Protein AF-A0A8T3XEE6-F1 (afdb_monomer)

Nearest PDB structures (foldseek):
  2oap-assembly1_2  TM=9.099E-01  e=1.530E-13  Archaeoglobus fulgidus DSM 4304
  4ii7-assembly2_D  TM=8.755E-01  e=9.211E-13  Sulfolobus acidocaldarius DSM 639
  4ii7-assembly2_C  TM=8.768E-01  e=1.335E-12  Sulfolobus acidocaldarius DSM 639
  4ihq-assembly1_A  TM=8.833E-01  e=1.608E-12  Sulfolobus acidocaldarius DSM 639
  4ii7-assembly1_A  TM=8.842E-01  e=3.825E-12  Sulfolobus acidocaldarius DSM 639

pLDDT: mean 93.24, std 5.75, range [48.69, 98.19]

Sequence (194 aa):
EGKGEISMLDLLVNSLRMRPDRILVGEIRRKREAEVLFEAIHTGHSVYATVHANDTRETITRLTNPPIQIPITMLPAISMIIVQYRNRRTGIRKTFQISEILPNSETNVLLQLDIRSGKLNKISKSKSLLSTIELFTGFTENELNQSLQEKEAILKWLVKQNINEVDAVGRVMAEYYTQPEYLMKFVRNDKPLV

Secondary structure (DSSP, 8-state):
--TT---HHHHHHHHHTT--SEEEEEE--SHHHHHHHHHHHHTT-EEEEE---SSHHHHHHHHHSTTT---GGGGGG---EEEEEE-TTT--EEEEEEEEE-TTS-EEEEEEE-TTT--EEE----SSHHHHHHHHH---HHHHHHHHHHHHHHHHHHHHTT--SHHHHHHHHHHHHH-HHHHHHHHHHTPPP-

Foldseek 3Di:
DPP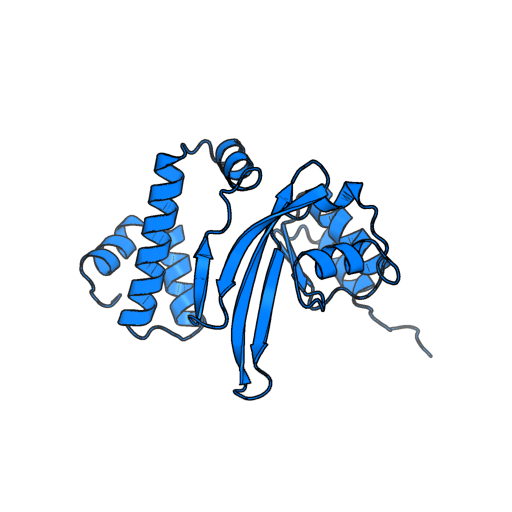DDQDPLNVLVVVVVVVDQEEEEEADAAQSNVVSQLVCLVVNHHYDYDYDDQDPVRVLVRCCDPRRNDPLQSQLSFAKDWHWDADPVVRDIDTAWIWGQDNVSDIDTQWGADPVVRDIDGDDDDDPNVVVCCVVVVDDPVVVVVVVVLVVLLVVLCVVVVPDDPVSVVVLVVCCVVPVPVSVVCSVVSHDDD

Solvent-accessible surface area (backbone atoms only — not comparable to full-atom values): 11360 Å² total; per-residue (Å²): 137,74,95,77,76,79,50,74,54,57,53,52,61,54,47,63,75,67,69,53,74,62,47,81,47,79,65,60,72,40,29,70,51,45,52,53,50,52,50,38,43,76,72,71,31,48,75,47,69,39,66,96,47,89,42,72,68,50,40,53,51,50,44,43,30,82,68,28,48,43,63,62,88,58,46,40,75,46,64,68,50,77,29,70,41,65,42,83,89,78,65,51,71,45,73,37,38,34,28,36,36,31,89,87,51,47,77,48,57,30,32,38,43,40,81,88,84,68,44,74,40,82,69,45,78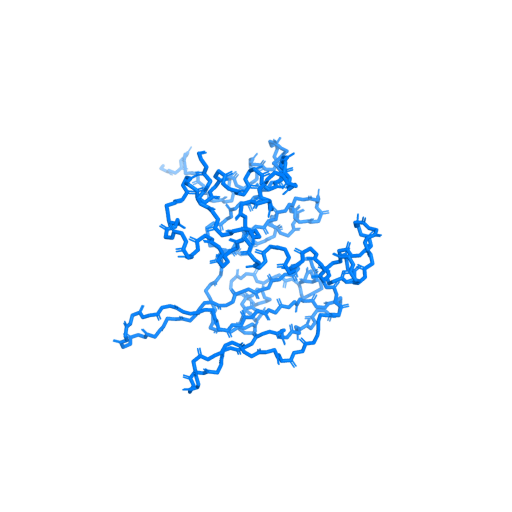,79,79,47,61,57,58,51,50,30,68,77,69,69,48,49,74,66,55,50,52,48,54,51,52,51,52,50,47,48,56,52,41,33,58,73,73,67,54,78,50,71,68,60,47,49,50,54,52,53,38,45,77,74,41,44,71,65,51,46,56,28,52,74,67,73,45,81,85,128

Mean predicted aligned error: 4.57 Å

Radius of gyration: 19.52 Å; Cα contacts (8 Å, |Δi|>4): 238; chains: 1; bounding box: 47×46×56 Å

Structure (mmCIF, N/CA/C/O backbone):
data_AF-A0A8T3XEE6-F1
#
_entry.id   AF-A0A8T3XEE6-F1
#
loop_
_atom_site.group_PDB
_atom_site.id
_atom_site.type_symbol
_atom_site.label_atom_id
_atom_site.label_alt_id
_atom_site.label_comp_id
_atom_site.label_asym_id
_atom_site.label_entity_id
_atom_site.label_seq_id
_atom_site.pdbx_PDB_ins_code
_atom_site.Cartn_x
_atom_site.Cartn_y
_atom_site.Cartn_z
_atom_site.occupancy
_atom_site.B_iso_or_equiv
_atom_site.auth_seq_id
_atom_site.auth_comp_id
_atom_site.auth_asym_id
_atom_site.auth_atom_id
_atom_site.pdbx_PDB_model_num
ATOM 1 N N . GLU A 1 1 ? -0.574 -17.882 -36.983 1.00 48.69 1 GLU A N 1
ATOM 2 C CA . GLU A 1 1 ? -0.977 -18.144 -35.585 1.00 48.69 1 GLU A CA 1
ATOM 3 C C . GLU A 1 1 ? -0.437 -17.000 -34.726 1.00 48.69 1 GLU A C 1
ATOM 5 O O . GLU A 1 1 ? 0.661 -16.552 -35.019 1.00 48.69 1 GLU A O 1
ATOM 10 N N . GLY A 1 2 ? -1.221 -16.425 -33.801 1.00 63.03 2 GLY A N 1
ATOM 11 C CA . GLY A 1 2 ? -0.796 -15.274 -32.969 1.00 63.03 2 GLY A CA 1
ATOM 12 C C . GLY A 1 2 ? -1.321 -13.878 -33.358 1.00 63.03 2 GLY A C 1
ATOM 13 O O . GLY A 1 2 ? -0.966 -12.898 -32.720 1.00 63.03 2 GLY A O 1
ATOM 14 N N . LYS A 1 3 ? -2.206 -13.739 -34.358 1.00 66.88 3 LYS A N 1
ATOM 15 C CA . LYS A 1 3 ? -2.746 -12.425 -34.796 1.00 66.88 3 LYS A CA 1
ATOM 16 C C . LYS A 1 3 ? -3.806 -11.800 -33.858 1.00 66.88 3 LYS A C 1
ATOM 18 O O . LYS A 1 3 ? -4.497 -10.875 -34.269 1.00 66.88 3 LYS A O 1
ATOM 23 N N . GLY A 1 4 ? -3.962 -12.305 -32.635 1.00 83.31 4 GLY A N 1
ATOM 24 C CA . GLY A 1 4 ? -4.989 -11.849 -31.689 1.00 83.31 4 GLY A CA 1
ATOM 25 C C . GLY A 1 4 ? -4.668 -12.135 -30.223 1.00 83.31 4 GLY A C 1
ATOM 26 O O . GLY A 1 4 ? -5.579 -12.164 -29.403 1.00 83.31 4 GLY A O 1
ATOM 27 N N . GLU A 1 5 ? -3.399 -12.397 -29.894 1.00 91.12 5 GLU A N 1
ATOM 28 C CA . GLU A 1 5 ? -2.984 -12.451 -28.492 1.00 91.12 5 GLU A CA 1
ATOM 29 C C . GLU A 1 5 ? -3.123 -11.052 -27.886 1.00 91.12 5 GLU A C 1
ATOM 31 O O . GLU A 1 5 ? -2.656 -10.074 -28.466 1.00 91.12 5 GLU A O 1
ATOM 36 N N . ILE A 1 6 ? -3.785 -10.965 -26.733 1.00 91.12 6 ILE A N 1
ATOM 37 C CA . ILE A 1 6 ? -3.876 -9.738 -25.945 1.00 91.12 6 ILE A CA 1
ATOM 38 C C . ILE A 1 6 ? -3.078 -9.983 -24.675 1.00 91.12 6 ILE A C 1
ATOM 40 O O . ILE A 1 6 ? -3.474 -10.771 -23.813 1.00 91.12 6 ILE A O 1
ATOM 44 N N . SER A 1 7 ? -1.932 -9.324 -24.574 1.00 92.00 7 SER A N 1
ATOM 45 C CA . SER A 1 7 ? -1.072 -9.401 -23.403 1.00 92.00 7 SER A CA 1
ATOM 46 C C . SER A 1 7 ? -1.537 -8.440 -22.303 1.00 92.00 7 SER A C 1
ATOM 48 O O . SER A 1 7 ? -2.299 -7.499 -22.533 1.00 92.00 7 SER A O 1
ATOM 50 N N . MET A 1 8 ? -1.026 -8.630 -21.082 1.00 91.50 8 MET A N 1
ATOM 51 C CA . MET A 1 8 ? -1.231 -7.676 -19.983 1.00 91.50 8 MET A CA 1
ATOM 52 C C . MET A 1 8 ? -0.757 -6.266 -20.361 1.00 91.50 8 MET A C 1
ATOM 54 O O . MET A 1 8 ? -1.386 -5.281 -19.982 1.00 91.50 8 MET A O 1
ATOM 58 N N . LEU A 1 9 ? 0.329 -6.175 -21.132 1.00 92.50 9 LEU A N 1
ATOM 59 C CA . LEU A 1 9 ? 0.852 -4.908 -21.618 1.00 92.50 9 LEU A CA 1
ATOM 60 C C . LEU A 1 9 ? -0.157 -4.198 -22.530 1.00 92.50 9 LEU A C 1
ATOM 62 O O . LEU A 1 9 ? -0.371 -2.999 -22.364 1.00 92.50 9 LEU A O 1
ATOM 66 N N . ASP A 1 10 ? -0.806 -4.930 -23.439 1.00 93.38 10 ASP A N 1
ATOM 67 C CA . ASP A 1 10 ? -1.812 -4.364 -24.347 1.00 93.38 10 ASP A CA 1
ATOM 68 C C . ASP A 1 10 ? -3.007 -3.806 -23.566 1.00 93.38 10 ASP A C 1
ATOM 70 O O . ASP A 1 10 ? -3.465 -2.691 -23.825 1.00 93.38 10 ASP A O 1
ATOM 74 N N . LEU A 1 11 ? -3.466 -4.544 -22.548 1.00 94.12 11 LEU A N 1
ATOM 75 C CA . LEU A 1 11 ? -4.537 -4.097 -21.653 1.00 94.12 11 LEU A CA 1
ATOM 76 C C . LEU A 1 11 ? -4.140 -2.855 -20.850 1.00 94.12 11 LEU A C 1
ATOM 78 O O . LEU A 1 11 ? -4.951 -1.940 -20.703 1.00 94.12 11 LEU A O 1
ATOM 82 N N . LEU A 1 12 ? -2.907 -2.804 -20.340 1.00 91.69 12 LEU A N 1
ATOM 83 C CA . LEU A 1 12 ? -2.414 -1.692 -19.528 1.00 91.69 12 LEU A CA 1
ATOM 84 C C . LEU A 1 12 ? -2.294 -0.408 -20.360 1.00 91.69 12 LEU A C 1
ATOM 86 O O . LEU A 1 12 ? -2.807 0.636 -19.961 1.00 91.69 12 LEU A O 1
ATOM 90 N N . VAL A 1 13 ? -1.700 -0.503 -21.554 1.00 92.25 13 VAL A N 1
ATOM 91 C CA . VAL A 1 13 ? -1.588 0.620 -22.497 1.00 92.25 13 VAL A CA 1
ATOM 92 C C . VAL A 1 13 ? -2.969 1.111 -22.931 1.00 92.25 13 VAL A C 1
ATOM 94 O O . VAL A 1 13 ? -3.206 2.319 -22.980 1.00 92.25 13 VAL A O 1
ATOM 97 N N . ASN A 1 14 ? -3.901 0.200 -23.223 1.00 93.88 14 ASN A N 1
ATOM 98 C CA . ASN A 1 14 ? -5.259 0.586 -23.594 1.00 93.88 14 ASN A CA 1
ATOM 99 C C . ASN A 1 14 ? -6.006 1.260 -22.431 1.00 93.88 14 ASN A C 1
ATOM 101 O O . ASN A 1 14 ? -6.673 2.272 -22.637 1.00 93.88 14 ASN A O 1
ATOM 105 N N . SER A 1 15 ? -5.841 0.752 -21.206 1.00 93.00 15 SER A N 1
ATOM 106 C CA . SER A 1 15 ? -6.480 1.313 -20.008 1.00 93.00 15 SER A CA 1
ATOM 107 C C . SER A 1 15 ? -6.066 2.763 -19.761 1.00 93.00 15 SER A C 1
ATOM 109 O O . SER A 1 15 ? -6.918 3.575 -19.423 1.00 93.00 15 SER A O 1
ATOM 111 N N . LEU A 1 16 ? -4.805 3.137 -20.013 1.00 90.69 16 LEU A N 1
ATOM 112 C CA . LEU A 1 16 ? -4.337 4.525 -19.853 1.00 90.69 16 LEU A CA 1
ATOM 113 C C . LEU A 1 16 ? -5.059 5.528 -20.764 1.00 90.69 16 LEU A C 1
ATOM 115 O O . LEU A 1 16 ? -5.196 6.700 -20.418 1.00 90.69 16 LEU A O 1
ATOM 119 N N . ARG A 1 17 ? -5.593 5.083 -21.907 1.00 91.94 17 ARG A N 1
ATOM 120 C CA . ARG A 1 17 ? -6.387 5.941 -22.806 1.00 91.94 17 ARG A CA 1
ATOM 121 C C . ARG A 1 17 ? -7.805 6.190 -22.299 1.00 91.94 17 ARG A C 1
ATOM 123 O O . ARG A 1 17 ? -8.468 7.105 -22.781 1.00 91.94 17 ARG A O 1
ATOM 130 N N . MET A 1 18 ? -8.262 5.402 -21.330 1.00 93.88 18 MET A N 1
ATOM 131 C CA . MET A 1 18 ? -9.599 5.505 -20.747 1.00 93.88 18 MET A CA 1
ATOM 132 C C . MET A 1 18 ? -9.669 6.506 -19.584 1.00 93.88 18 MET A C 1
ATOM 134 O O . MET A 1 18 ? -10.735 6.652 -18.998 1.00 93.88 18 MET A O 1
ATOM 138 N N . ARG A 1 19 ? -8.562 7.202 -19.266 1.00 92.56 19 ARG A N 1
ATOM 139 C CA . ARG A 1 19 ? -8.437 8.134 -18.127 1.00 92.56 19 ARG A CA 1
ATOM 140 C C . ARG A 1 19 ? -8.886 7.513 -16.790 1.00 92.56 19 ARG A C 1
ATOM 142 O O . ARG A 1 19 ? -9.796 8.041 -16.154 1.00 92.56 19 ARG A O 1
ATOM 149 N N . PRO A 1 20 ? -8.307 6.374 -16.374 1.00 95.31 20 PRO A N 1
ATOM 150 C CA . PRO A 1 20 ? -8.723 5.710 -15.150 1.00 95.31 20 PRO A CA 1
ATOM 151 C C . PRO A 1 20 ? -8.249 6.494 -13.922 1.00 95.31 20 PRO A C 1
ATOM 153 O O . PRO A 1 20 ? -7.115 6.953 -13.883 1.00 95.31 20 PRO A O 1
ATOM 156 N N . ASP A 1 21 ? -9.050 6.570 -12.862 1.00 92.50 21 ASP A N 1
ATOM 157 C CA . ASP A 1 21 ? -8.562 7.128 -11.590 1.00 92.50 21 ASP A CA 1
ATOM 158 C C . ASP A 1 21 ? -7.561 6.185 -10.902 1.00 92.50 21 ASP A C 1
ATOM 160 O O . ASP A 1 21 ? -6.633 6.610 -10.207 1.00 92.50 21 ASP A O 1
ATOM 164 N N . ARG A 1 22 ? -7.768 4.872 -11.074 1.00 95.12 22 ARG A N 1
ATOM 165 C CA . ARG A 1 22 ? -6.978 3.814 -10.437 1.00 95.12 22 ARG A CA 1
ATOM 166 C C . ARG A 1 22 ? -6.702 2.671 -11.397 1.00 95.12 22 ARG A C 1
ATOM 168 O O . ARG A 1 22 ? -7.593 2.238 -12.123 1.00 95.12 22 ARG A O 1
ATOM 175 N N . ILE A 1 23 ? -5.493 2.127 -11.329 1.00 95.56 23 ILE A N 1
ATOM 176 C CA . ILE A 1 23 ? -5.079 0.953 -12.097 1.00 95.56 23 ILE A CA 1
ATOM 177 C C . ILE A 1 23 ? -4.689 -0.152 -11.120 1.00 95.56 23 ILE A C 1
ATOM 179 O O . ILE A 1 23 ? -3.882 0.060 -10.217 1.00 95.56 23 ILE A O 1
ATOM 183 N N . LEU A 1 24 ? -5.265 -1.339 -11.299 1.00 96.19 24 LEU A N 1
ATOM 184 C CA . LEU A 1 24 ? -4.918 -2.529 -10.529 1.00 96.19 24 LEU A CA 1
ATOM 185 C C . LEU A 1 24 ? -4.303 -3.561 -11.467 1.00 96.19 24 LEU A C 1
ATOM 187 O O . LEU A 1 24 ? -4.978 -4.097 -12.343 1.00 96.19 24 LEU A O 1
ATOM 191 N N . VAL A 1 25 ? -3.021 -3.842 -11.272 1.00 95.12 25 VAL A N 1
ATOM 192 C CA . VAL A 1 25 ? -2.293 -4.869 -12.016 1.00 95.12 25 VAL A CA 1
ATOM 193 C C . VAL A 1 25 ? -2.139 -6.092 -11.127 1.00 95.12 25 VAL A C 1
ATOM 195 O O . VAL A 1 25 ? -1.734 -5.980 -9.975 1.00 95.12 25 VAL A O 1
ATOM 198 N N . GLY A 1 26 ? -2.456 -7.272 -11.661 1.00 95.25 26 GLY A N 1
ATOM 199 C CA . GLY A 1 26 ? -2.366 -8.525 -10.913 1.00 95.25 26 GLY A CA 1
ATOM 200 C C . GLY A 1 26 ? -0.966 -8.748 -10.346 1.00 95.25 26 GLY A C 1
ATOM 201 O O . GLY A 1 26 ? -0.768 -8.639 -9.142 1.00 95.25 26 GLY A O 1
ATOM 202 N N . GLU A 1 27 ? 0.012 -9.028 -11.203 1.00 95.69 27 GLU A N 1
ATOM 203 C CA . GLU A 1 27 ? 1.408 -9.227 -10.807 1.00 95.69 27 GLU A CA 1
ATOM 204 C C . GLU A 1 27 ? 2.338 -8.690 -11.895 1.00 95.69 27 GLU A C 1
ATOM 206 O O . GLU A 1 27 ? 2.182 -9.051 -13.060 1.00 95.69 27 GLU A O 1
ATOM 211 N N . ILE A 1 28 ? 3.314 -7.860 -11.521 1.00 94.44 28 ILE A N 1
ATOM 212 C CA . ILE A 1 28 ? 4.334 -7.362 -12.452 1.00 94.44 28 ILE A CA 1
ATOM 213 C C . ILE A 1 28 ? 5.467 -8.380 -12.526 1.00 94.44 28 ILE A C 1
ATOM 215 O O . ILE A 1 28 ? 6.064 -8.729 -11.503 1.00 94.44 28 ILE A O 1
ATOM 219 N N . ARG A 1 29 ? 5.803 -8.826 -13.739 1.00 92.38 29 ARG A N 1
ATOM 220 C CA . ARG A 1 29 ? 6.868 -9.822 -13.946 1.00 92.38 29 ARG A CA 1
ATOM 221 C C . ARG A 1 29 ? 7.932 -9.380 -14.931 1.00 92.38 29 ARG A C 1
ATOM 223 O O . ARG A 1 29 ? 9.046 -9.901 -14.890 1.00 92.38 29 ARG A O 1
ATOM 230 N N . ARG A 1 30 ? 7.594 -8.466 -15.840 1.00 93.50 30 ARG A N 1
ATOM 231 C CA . ARG A 1 30 ? 8.464 -8.066 -16.949 1.00 93.50 30 ARG A CA 1
ATOM 232 C C . ARG A 1 30 ? 8.719 -6.568 -16.932 1.00 93.50 30 ARG A C 1
ATOM 234 O O . ARG A 1 30 ? 7.860 -5.780 -16.547 1.00 93.50 30 ARG A O 1
ATOM 241 N N . LYS A 1 31 ? 9.883 -6.181 -17.453 1.00 95.56 31 LYS A N 1
ATOM 242 C CA . LYS A 1 31 ? 10.302 -4.785 -17.606 1.00 95.56 31 LYS A CA 1
ATOM 243 C C . LYS A 1 31 ? 9.233 -3.887 -18.213 1.00 95.56 31 LYS A C 1
ATOM 245 O O . LYS A 1 31 ? 8.904 -2.859 -17.640 1.00 95.56 31 LYS A O 1
ATOM 250 N N . ARG A 1 32 ? 8.650 -4.295 -19.342 1.00 94.12 32 ARG A N 1
ATOM 251 C CA . ARG A 1 32 ? 7.729 -3.433 -20.088 1.00 94.12 32 ARG A CA 1
ATOM 252 C C . ARG A 1 32 ? 6.421 -3.147 -19.341 1.00 94.12 32 ARG A C 1
ATOM 254 O O . ARG A 1 32 ? 5.906 -2.043 -19.436 1.00 94.12 32 ARG A O 1
ATOM 261 N N . GLU A 1 33 ? 5.916 -4.115 -18.576 1.00 93.62 33 GLU A N 1
ATOM 262 C CA . GLU A 1 33 ? 4.747 -3.932 -17.699 1.00 93.62 33 GLU A CA 1
ATOM 263 C C . GLU A 1 33 ? 5.063 -2.922 -16.590 1.00 93.62 33 GLU A C 1
ATOM 265 O O . GLU A 1 33 ? 4.268 -2.028 -16.316 1.00 93.62 33 GLU A O 1
ATOM 270 N N . ALA A 1 34 ? 6.251 -3.038 -15.987 1.00 94.75 34 ALA A N 1
ATOM 271 C CA . ALA A 1 34 ? 6.705 -2.117 -14.955 1.00 94.75 34 ALA A CA 1
ATOM 272 C C . ALA A 1 34 ? 6.923 -0.702 -15.502 1.00 94.75 34 ALA A C 1
ATOM 274 O O . ALA A 1 34 ? 6.471 0.251 -14.884 1.00 94.75 34 ALA A O 1
ATOM 275 N N . GLU A 1 35 ? 7.555 -0.549 -16.668 1.00 95.00 35 GLU A N 1
ATOM 276 C CA . GLU A 1 35 ? 7.779 0.760 -17.297 1.00 95.00 35 GLU A CA 1
ATOM 277 C C . GLU A 1 35 ? 6.464 1.517 -17.496 1.00 95.00 35 GLU A C 1
ATOM 279 O O . GLU A 1 35 ? 6.350 2.664 -17.074 1.00 95.00 35 GLU A O 1
ATOM 284 N N . VAL A 1 36 ? 5.453 0.855 -18.067 1.00 93.81 36 VAL A N 1
ATOM 285 C CA . VAL A 1 36 ? 4.132 1.465 -18.281 1.00 93.81 36 VAL A CA 1
ATOM 286 C C . VAL A 1 36 ? 3.442 1.777 -16.950 1.00 93.81 36 VAL A C 1
ATOM 288 O O . VAL A 1 36 ? 2.756 2.788 -16.829 1.00 93.81 36 VAL A O 1
ATOM 291 N N . LEU A 1 37 ? 3.640 0.950 -15.923 1.00 94.50 37 LEU A N 1
ATOM 292 C CA . LEU A 1 37 ? 3.105 1.212 -14.591 1.00 94.50 37 LEU A CA 1
ATOM 293 C C . LEU A 1 37 ? 3.744 2.446 -13.935 1.00 94.50 37 LEU A C 1
ATOM 295 O O . LEU A 1 37 ? 3.034 3.265 -13.360 1.00 94.50 37 LEU A O 1
ATOM 299 N N . PHE A 1 38 ? 5.062 2.615 -14.046 1.00 95.00 38 PHE A N 1
ATOM 300 C CA . PHE A 1 38 ? 5.742 3.819 -13.561 1.00 95.00 38 PHE A CA 1
ATOM 301 C C . PHE A 1 38 ? 5.372 5.058 -14.390 1.00 95.00 38 PHE A C 1
ATOM 303 O O . PHE A 1 38 ? 5.170 6.128 -13.821 1.00 95.00 38 PHE A O 1
ATOM 310 N N . GLU A 1 39 ? 5.197 4.923 -15.708 1.00 92.56 39 GLU A N 1
ATOM 311 C CA . GLU A 1 39 ? 4.658 5.990 -16.565 1.00 92.56 39 GLU A CA 1
ATOM 312 C C . GLU A 1 39 ? 3.251 6.415 -16.116 1.00 92.56 39 GLU A C 1
ATOM 314 O O . GLU A 1 39 ? 2.960 7.609 -16.008 1.00 92.56 39 GLU A O 1
ATOM 319 N N . ALA A 1 40 ? 2.391 5.453 -15.774 1.00 94.12 40 ALA A N 1
ATOM 320 C CA . ALA A 1 40 ? 1.062 5.721 -15.238 1.00 94.12 40 ALA A CA 1
ATOM 321 C C . ALA A 1 40 ? 1.122 6.526 -13.928 1.00 94.12 40 ALA A C 1
ATOM 323 O O . ALA A 1 40 ? 0.416 7.526 -13.789 1.00 94.12 40 ALA A O 1
ATOM 324 N N . ILE A 1 41 ? 2.009 6.145 -12.999 1.00 94.94 41 ILE A N 1
ATOM 325 C CA . ILE A 1 41 ? 2.206 6.874 -11.736 1.00 94.94 41 ILE A CA 1
ATOM 326 C C . ILE A 1 41 ? 2.668 8.312 -12.008 1.00 94.94 41 ILE A C 1
ATOM 328 O O . ILE A 1 41 ? 2.104 9.261 -1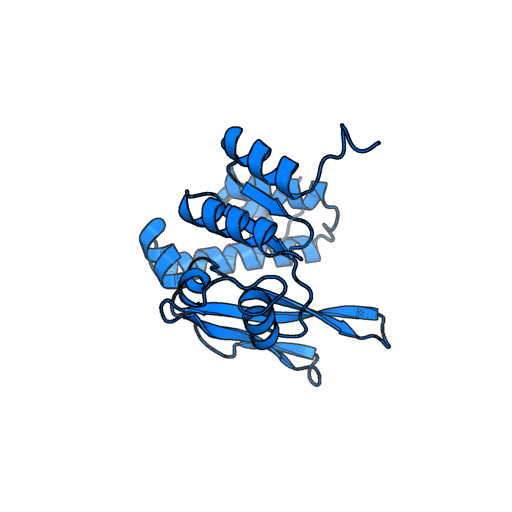1.464 1.00 94.94 41 ILE A O 1
ATOM 332 N N . HIS A 1 42 ? 3.651 8.500 -12.892 1.00 91.38 42 HIS A N 1
ATOM 333 C CA . HIS A 1 42 ? 4.174 9.828 -13.230 1.00 91.38 42 HIS A CA 1
ATOM 334 C C . HIS A 1 42 ? 3.173 10.719 -13.976 1.00 91.38 42 HIS A C 1
ATOM 336 O O . HIS A 1 42 ? 3.288 11.941 -13.923 1.00 91.38 42 HIS A O 1
ATOM 342 N N . THR A 1 43 ? 2.176 10.128 -14.633 1.00 90.00 43 THR A N 1
ATOM 343 C CA . THR A 1 43 ? 1.075 10.850 -15.291 1.00 90.00 43 THR A CA 1
ATOM 344 C C . THR A 1 43 ? -0.138 11.066 -14.379 1.00 90.00 43 THR A C 1
ATOM 346 O O . THR A 1 43 ? -1.174 11.532 -14.847 1.00 90.00 43 THR A O 1
ATOM 349 N N . GLY A 1 44 ? -0.011 10.780 -13.076 1.00 88.94 44 GLY A N 1
ATOM 350 C CA . GLY A 1 44 ? -1.013 11.106 -12.055 1.00 88.94 44 GLY A CA 1
ATOM 351 C C . GLY A 1 44 ? -2.016 9.994 -11.744 1.00 88.94 44 GLY A C 1
ATOM 352 O O . GLY A 1 44 ? -2.979 10.236 -11.019 1.00 88.94 44 GLY A O 1
ATOM 353 N N . HIS A 1 45 ? -1.807 8.778 -12.252 1.00 94.44 45 HIS A N 1
ATOM 354 C CA . HIS A 1 45 ? -2.695 7.648 -11.989 1.00 94.44 45 HIS A CA 1
ATOM 355 C C . HIS A 1 45 ? -2.304 6.950 -10.681 1.00 94.44 45 HIS A C 1
ATOM 357 O O . HIS A 1 45 ? -1.132 6.662 -10.437 1.00 94.44 45 HIS A O 1
ATOM 363 N N . SER A 1 46 ? -3.289 6.607 -9.849 1.00 94.94 46 SER A N 1
ATOM 364 C CA . SER A 1 46 ? -3.040 5.775 -8.666 1.00 94.94 46 SER A CA 1
ATOM 365 C C . SER A 1 46 ? -2.907 4.313 -9.082 1.00 94.94 46 SER A C 1
ATOM 367 O O . SER A 1 46 ? -3.861 3.733 -9.601 1.00 94.94 46 SER A O 1
ATOM 369 N N . VAL A 1 47 ? -1.751 3.692 -8.846 1.00 95.81 47 VAL A N 1
ATOM 370 C CA . VAL A 1 47 ? -1.509 2.311 -9.284 1.00 95.81 47 VAL A CA 1
ATOM 371 C C . VAL A 1 47 ? -1.241 1.365 -8.121 1.00 95.81 47 VAL A C 1
ATOM 373 O O . VAL A 1 47 ? -0.516 1.688 -7.184 1.00 95.81 47 VAL A O 1
ATOM 376 N N . TYR A 1 48 ? -1.808 0.164 -8.219 1.00 97.31 48 TYR A N 1
ATOM 377 C CA . TYR A 1 48 ? -1.607 -0.941 -7.293 1.00 97.31 48 TYR A CA 1
ATOM 378 C C . TYR A 1 48 ? -1.165 -2.168 -8.074 1.00 97.31 48 TYR A C 1
ATOM 380 O O . TYR A 1 48 ? -1.760 -2.507 -9.098 1.00 97.31 48 TYR A O 1
ATOM 388 N N . ALA A 1 49 ? -0.144 -2.858 -7.579 1.00 96.56 49 ALA A N 1
ATOM 389 C CA . ALA A 1 49 ? 0.304 -4.104 -8.170 1.00 96.56 49 ALA A CA 1
ATOM 390 C C . ALA A 1 49 ? 0.892 -5.052 -7.134 1.00 96.56 49 ALA A C 1
ATOM 392 O O . ALA A 1 49 ? 1.306 -4.625 -6.054 1.00 96.56 49 ALA A O 1
ATOM 393 N N . THR A 1 50 ? 0.964 -6.337 -7.477 1.00 97.38 50 THR A N 1
ATOM 394 C CA . THR A 1 50 ? 1.724 -7.307 -6.686 1.00 97.38 50 THR A CA 1
ATOM 395 C C . THR A 1 50 ? 3.050 -7.652 -7.356 1.00 97.38 50 THR A C 1
ATOM 397 O O . THR A 1 50 ? 3.211 -7.569 -8.575 1.00 97.38 50 THR A O 1
ATOM 400 N N . VAL A 1 51 ? 4.019 -8.039 -6.534 1.00 96.06 51 VAL A N 1
ATOM 401 C CA . VAL A 1 51 ? 5.302 -8.592 -6.960 1.00 96.06 51 VAL A CA 1
ATOM 402 C C . VAL A 1 51 ? 5.693 -9.679 -5.971 1.00 96.06 51 VAL A C 1
ATOM 404 O O . VAL A 1 51 ? 5.436 -9.574 -4.770 1.00 96.06 51 VAL A O 1
ATOM 407 N N . HIS A 1 52 ? 6.288 -10.757 -6.467 1.00 95.25 52 HIS A N 1
ATOM 408 C CA . HIS A 1 52 ? 6.723 -11.843 -5.603 1.00 95.25 52 HIS A CA 1
ATOM 409 C C . HIS A 1 52 ? 8.027 -11.475 -4.890 1.00 95.25 52 HIS A C 1
ATOM 411 O O . HIS A 1 52 ? 9.077 -11.512 -5.517 1.00 95.25 52 HIS A O 1
ATOM 417 N N . ALA A 1 53 ? 7.978 -11.159 -3.598 1.00 95.50 53 ALA A N 1
ATOM 418 C CA . ALA A 1 53 ? 9.149 -10.888 -2.764 1.00 95.50 53 ALA A CA 1
ATOM 419 C C . ALA A 1 53 ? 8.868 -11.266 -1.300 1.00 95.50 53 ALA A C 1
ATOM 421 O O . ALA A 1 53 ? 7.714 -11.263 -0.867 1.00 95.50 53 ALA A O 1
ATOM 422 N N . ASN A 1 54 ? 9.911 -11.600 -0.536 1.00 95.00 54 ASN A N 1
ATOM 423 C CA . ASN A 1 54 ? 9.776 -12.030 0.860 1.00 95.00 54 ASN A CA 1
ATOM 424 C C . ASN A 1 54 ? 9.859 -10.874 1.864 1.00 95.00 54 ASN A C 1
ATOM 426 O O . ASN A 1 54 ? 9.377 -11.005 2.989 1.00 95.00 54 ASN A O 1
ATOM 430 N N . ASP A 1 55 ? 10.464 -9.755 1.471 1.00 96.62 55 ASP A N 1
ATOM 431 C CA . ASP A 1 55 ? 10.592 -8.555 2.287 1.00 96.62 55 ASP A CA 1
ATOM 432 C C . ASP A 1 55 ? 10.712 -7.289 1.420 1.00 96.62 55 ASP A C 1
ATOM 434 O O . ASP A 1 55 ? 10.726 -7.330 0.183 1.00 96.62 55 ASP A O 1
ATOM 438 N N . THR A 1 56 ? 10.768 -6.137 2.085 1.00 97.06 56 THR A N 1
ATOM 439 C CA . THR A 1 56 ? 10.865 -4.830 1.426 1.00 97.06 56 THR A CA 1
ATOM 440 C C . THR A 1 56 ? 12.154 -4.703 0.607 1.00 97.06 56 THR A C 1
ATOM 442 O O . THR A 1 56 ? 12.123 -4.193 -0.508 1.00 97.06 56 THR A O 1
ATOM 445 N N . ARG A 1 57 ? 13.291 -5.198 1.108 1.00 96.31 57 ARG A N 1
ATOM 446 C CA . ARG A 1 57 ? 14.592 -5.082 0.430 1.00 96.31 57 ARG A CA 1
ATOM 447 C C . ARG A 1 57 ? 14.654 -5.967 -0.817 1.00 96.31 57 ARG A C 1
ATOM 449 O O . ARG A 1 57 ? 15.169 -5.534 -1.850 1.00 96.31 57 ARG A O 1
ATOM 456 N N . GLU A 1 58 ? 14.116 -7.183 -0.748 1.00 96.88 58 GLU A N 1
ATOM 457 C CA . GLU A 1 58 ? 13.972 -8.059 -1.911 1.00 96.88 58 GLU A CA 1
ATOM 458 C C . GLU A 1 58 ? 13.032 -7.430 -2.942 1.00 96.88 58 GLU A C 1
ATOM 460 O O . GLU A 1 58 ? 13.331 -7.475 -4.131 1.00 96.88 58 GLU A O 1
ATOM 465 N N . THR A 1 59 ? 11.947 -6.781 -2.503 1.00 97.06 59 THR A N 1
ATOM 466 C CA . THR A 1 59 ? 11.033 -6.056 -3.403 1.00 97.06 59 THR A CA 1
ATOM 467 C C . THR A 1 59 ? 11.791 -5.026 -4.242 1.00 97.06 59 THR A C 1
ATOM 469 O O . THR A 1 59 ? 11.701 -5.054 -5.468 1.00 97.06 59 THR A O 1
ATOM 472 N N . ILE A 1 60 ? 12.610 -4.180 -3.606 1.00 96.88 60 ILE A N 1
ATOM 473 C CA . ILE A 1 60 ? 13.459 -3.203 -4.309 1.00 96.88 60 ILE A CA 1
ATOM 474 C C . ILE A 1 60 ? 14.411 -3.9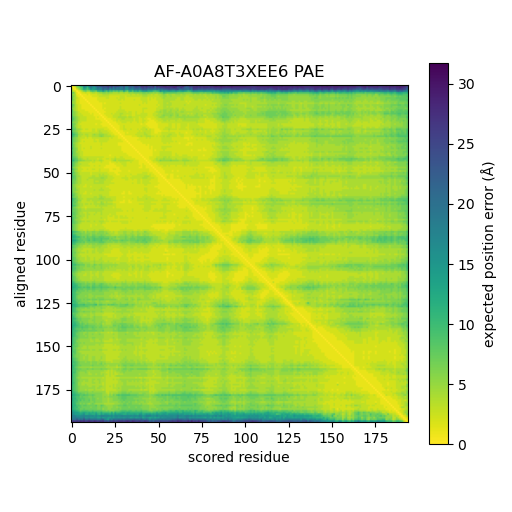00 -5.277 1.00 96.88 60 ILE A C 1
ATOM 476 O O . ILE A 1 60 ? 14.493 -3.525 -6.442 1.00 96.88 60 ILE A O 1
ATOM 480 N N . THR A 1 61 ? 15.084 -4.951 -4.809 1.00 96.38 61 THR A N 1
ATOM 481 C CA . THR A 1 61 ? 16.053 -5.714 -5.605 1.00 96.38 61 THR A CA 1
ATOM 482 C C . THR A 1 61 ? 15.411 -6.317 -6.855 1.00 96.38 61 THR A C 1
ATOM 484 O O . THR A 1 61 ? 16.023 -6.324 -7.919 1.00 96.38 61 THR A O 1
ATOM 487 N N . ARG A 1 62 ? 14.175 -6.820 -6.756 1.00 96.31 62 ARG A N 1
ATOM 488 C CA . ARG A 1 62 ? 13.445 -7.378 -7.901 1.00 96.31 62 ARG A CA 1
ATOM 489 C C . ARG A 1 62 ? 12.968 -6.322 -8.879 1.00 96.31 62 ARG A C 1
ATOM 491 O O . ARG A 1 62 ? 12.966 -6.594 -10.073 1.00 96.31 62 ARG A O 1
ATOM 498 N N . LEU A 1 63 ? 12.568 -5.150 -8.392 1.00 96.69 63 LEU A N 1
ATOM 499 C CA . LEU A 1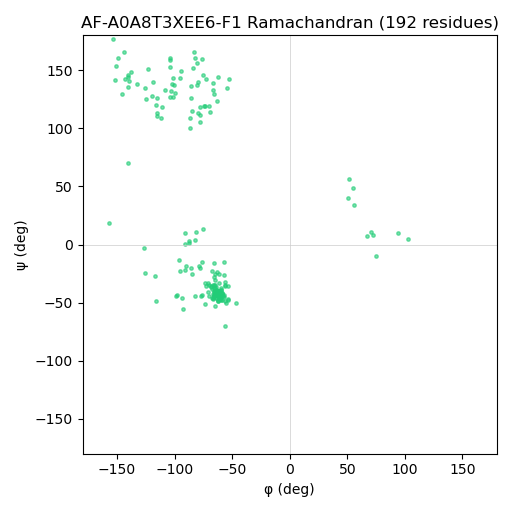 63 ? 12.173 -4.044 -9.259 1.00 96.69 63 LEU A CA 1
ATOM 500 C C . LEU A 1 63 ? 13.369 -3.496 -10.045 1.00 96.69 63 LEU A C 1
ATOM 502 O O . LEU A 1 63 ? 13.216 -3.178 -11.221 1.00 96.69 63 LEU A O 1
ATOM 506 N N . THR A 1 64 ? 14.554 -3.420 -9.433 1.00 96.69 64 THR A N 1
ATOM 507 C CA . THR A 1 64 ? 15.734 -2.788 -10.048 1.00 96.69 64 THR A CA 1
ATOM 508 C C . THR A 1 64 ? 16.614 -3.725 -10.871 1.00 96.69 64 THR A C 1
ATOM 510 O O . THR A 1 64 ? 17.367 -3.253 -11.723 1.00 96.69 64 THR A O 1
ATOM 513 N N . ASN A 1 65 ? 16.501 -5.042 -10.687 1.00 96.50 65 ASN A N 1
ATOM 514 C CA . ASN A 1 65 ? 17.257 -6.034 -11.455 1.00 96.50 65 ASN A CA 1
ATOM 515 C C . ASN A 1 65 ? 16.400 -6.733 -12.526 1.00 96.50 65 ASN A C 1
ATOM 517 O O . ASN A 1 65 ? 15.168 -6.742 -12.438 1.00 96.50 65 ASN A O 1
ATOM 521 N N . PRO A 1 66 ? 17.022 -7.351 -13.550 1.00 95.19 66 PRO A N 1
ATOM 522 C CA . PRO A 1 66 ? 16.311 -8.220 -14.482 1.00 95.19 66 PRO 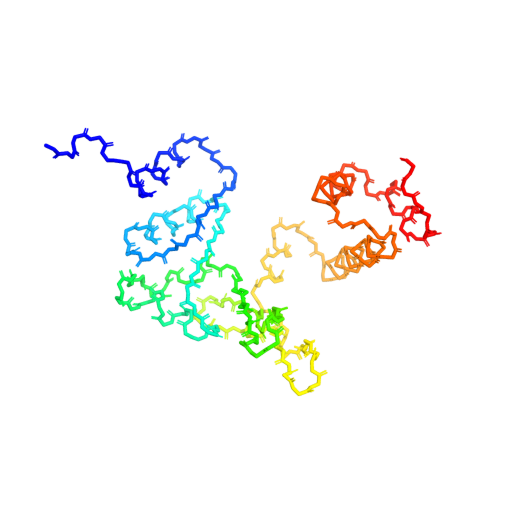A CA 1
ATOM 523 C C . PRO A 1 66 ? 15.509 -9.311 -13.746 1.00 95.19 66 PRO A C 1
ATOM 525 O O . PRO A 1 66 ? 15.991 -9.848 -12.746 1.00 95.19 66 PRO A O 1
ATOM 528 N N . PRO A 1 67 ? 14.304 -9.668 -14.226 1.00 94.81 67 PRO A N 1
ATOM 529 C CA . PRO A 1 67 ? 13.714 -9.302 -15.520 1.00 94.81 67 PRO A CA 1
ATOM 530 C C . PRO A 1 67 ? 12.926 -7.974 -15.550 1.00 94.81 67 PRO A C 1
ATOM 532 O O . PRO A 1 67 ? 12.376 -7.643 -16.601 1.00 94.81 67 PRO A O 1
ATOM 535 N N . ILE A 1 68 ? 12.843 -7.225 -14.441 1.00 96.19 68 ILE A N 1
ATOM 536 C CA . ILE A 1 68 ? 12.077 -5.967 -14.365 1.00 96.19 68 ILE A CA 1
ATOM 537 C C . ILE A 1 68 ? 12.968 -4.759 -14.689 1.00 96.19 68 ILE A C 1
ATOM 539 O O . ILE A 1 68 ? 12.683 -4.027 -15.627 1.00 96.19 68 ILE A O 1
ATOM 543 N N . GLN A 1 69 ? 14.085 -4.588 -13.984 1.00 96.19 69 GLN A N 1
ATOM 544 C CA . GLN A 1 69 ? 15.134 -3.618 -14.319 1.00 96.19 69 GLN A CA 1
ATOM 545 C C . GLN A 1 69 ? 14.661 -2.151 -14.469 1.00 96.19 69 GLN A C 1
ATOM 547 O O . GLN A 1 69 ? 14.998 -1.477 -15.448 1.00 96.19 69 GLN A O 1
ATOM 552 N N . ILE A 1 70 ? 13.893 -1.648 -13.502 1.00 96.88 70 ILE A N 1
ATOM 553 C CA . ILE A 1 70 ? 13.537 -0.226 -13.397 1.00 96.88 70 ILE A CA 1
ATOM 554 C C . ILE A 1 70 ? 14.693 0.564 -12.758 1.00 96.88 70 ILE A C 1
ATOM 556 O O . ILE A 1 70 ? 15.280 0.097 -11.777 1.00 96.88 70 ILE A O 1
ATOM 560 N N . PRO A 1 71 ? 15.038 1.762 -13.269 1.00 96.06 71 PRO A N 1
ATOM 561 C CA . PRO A 1 71 ? 16.028 2.629 -12.638 1.00 96.06 71 PRO A CA 1
ATOM 562 C C . PRO A 1 71 ? 15.692 2.920 -11.173 1.00 96.06 71 PRO A C 1
ATOM 564 O O . PRO A 1 71 ? 14.564 3.281 -10.846 1.00 96.06 71 PRO A O 1
ATOM 567 N N . ILE A 1 72 ? 16.690 2.833 -10.288 1.00 95.38 72 ILE A N 1
ATOM 568 C CA . ILE A 1 72 ? 16.497 3.073 -8.849 1.00 95.38 72 ILE A CA 1
ATOM 569 C C . ILE A 1 72 ? 15.899 4.458 -8.560 1.00 95.38 72 ILE A C 1
ATOM 571 O O . ILE A 1 72 ? 15.085 4.605 -7.658 1.00 95.38 72 ILE A O 1
ATOM 575 N N . THR A 1 73 ? 16.224 5.446 -9.395 1.00 94.69 73 THR A N 1
ATOM 576 C CA . THR A 1 73 ? 15.733 6.825 -9.308 1.00 94.69 73 THR A CA 1
ATOM 577 C C . THR A 1 73 ? 14.230 6.969 -9.546 1.00 94.69 73 THR A C 1
ATOM 579 O O . THR A 1 73 ? 13.671 8.004 -9.201 1.00 94.69 73 THR A O 1
ATOM 582 N N . MET A 1 74 ? 13.565 5.959 -10.118 1.00 95.38 74 MET A N 1
ATOM 583 C CA . MET A 1 74 ? 12.110 5.950 -10.299 1.00 95.38 74 MET A CA 1
ATOM 584 C C . MET A 1 74 ? 11.366 5.426 -9.067 1.00 95.38 74 MET A C 1
ATOM 586 O O . MET A 1 74 ? 10.185 5.719 -8.903 1.00 95.38 74 MET A O 1
ATOM 590 N N . LEU A 1 75 ? 12.032 4.685 -8.173 1.00 94.69 75 LEU A N 1
ATOM 591 C CA . LEU A 1 75 ? 11.388 4.055 -7.015 1.00 94.69 75 LEU A CA 1
ATOM 592 C C . LEU A 1 75 ? 10.629 5.012 -6.088 1.00 94.69 75 LEU A C 1
ATOM 594 O O . LEU A 1 75 ? 9.580 4.588 -5.606 1.00 94.69 75 LEU A O 1
ATOM 598 N N . PRO A 1 76 ? 11.056 6.272 -5.856 1.00 94.62 76 PRO A N 1
ATOM 599 C CA . PRO A 1 76 ? 10.289 7.215 -5.039 1.00 94.62 76 PRO A CA 1
ATOM 600 C C . PRO A 1 76 ? 8.850 7.467 -5.522 1.00 94.62 76 PRO A C 1
ATOM 602 O O . PRO A 1 76 ? 8.041 7.990 -4.763 1.00 94.62 76 PRO A O 1
ATOM 605 N N . ALA A 1 77 ? 8.506 7.088 -6.758 1.00 93.75 77 ALA A N 1
ATOM 606 C CA . ALA A 1 77 ? 7.131 7.118 -7.253 1.00 93.75 77 ALA A CA 1
ATOM 607 C C . ALA A 1 77 ? 6.198 6.138 -6.506 1.00 93.75 77 ALA A C 1
ATOM 609 O O . ALA A 1 77 ? 4.990 6.357 -6.446 1.00 93.75 77 ALA A O 1
ATOM 610 N N . ILE A 1 78 ? 6.732 5.060 -5.918 1.00 95.06 78 ILE A N 1
ATOM 611 C CA . ILE A 1 78 ? 5.957 4.103 -5.121 1.00 95.06 78 ILE A CA 1
ATOM 612 C C . ILE A 1 78 ? 5.845 4.619 -3.684 1.00 95.06 78 ILE A C 1
ATOM 614 O O . ILE A 1 78 ? 6.823 4.647 -2.940 1.00 95.06 78 ILE A O 1
ATOM 618 N N . SER A 1 79 ? 4.629 4.944 -3.249 1.00 93.50 79 SER A N 1
ATOM 619 C CA . SER A 1 79 ? 4.405 5.494 -1.905 1.00 93.50 79 SER A CA 1
ATOM 620 C C . SER A 1 79 ? 4.547 4.459 -0.781 1.00 93.50 79 SER A C 1
ATOM 622 O O . SER A 1 79 ? 4.952 4.803 0.329 1.00 93.50 79 SER A O 1
ATOM 624 N N . MET A 1 80 ? 4.182 3.195 -1.028 1.00 96.31 80 MET A N 1
ATOM 625 C CA . MET A 1 80 ? 4.132 2.164 0.012 1.00 96.31 80 MET A CA 1
ATOM 626 C C . MET A 1 80 ? 4.374 0.757 -0.541 1.00 96.31 80 MET A C 1
ATOM 628 O O . MET A 1 80 ? 3.857 0.388 -1.592 1.00 96.31 80 MET A O 1
ATOM 632 N N . ILE A 1 81 ? 5.099 -0.056 0.229 1.00 97.75 81 ILE A N 1
ATOM 633 C CA . ILE A 1 81 ? 5.274 -1.495 0.023 1.00 97.75 81 ILE A CA 1
ATOM 634 C C . ILE A 1 81 ? 4.641 -2.230 1.207 1.00 97.75 81 ILE A C 1
ATOM 636 O O . ILE A 1 81 ? 4.982 -1.974 2.363 1.00 97.75 81 ILE A O 1
ATOM 640 N N . ILE A 1 82 ? 3.742 -3.173 0.917 1.00 98.19 82 ILE A N 1
ATOM 641 C CA . ILE A 1 82 ? 3.133 -4.065 1.910 1.00 98.19 82 ILE A CA 1
ATOM 642 C C . ILE A 1 82 ? 3.552 -5.496 1.592 1.00 98.19 82 ILE A C 1
ATOM 644 O O . ILE A 1 82 ? 3.229 -6.029 0.532 1.00 98.19 82 ILE A O 1
ATOM 648 N N . VAL A 1 83 ? 4.232 -6.141 2.534 1.00 98.06 83 VAL A N 1
ATOM 649 C CA . VAL A 1 83 ? 4.705 -7.519 2.386 1.00 98.06 83 VAL A CA 1
ATOM 650 C C . VAL A 1 83 ? 3.780 -8.462 3.142 1.00 98.06 83 VAL A C 1
ATOM 652 O O . VAL A 1 83 ? 3.552 -8.295 4.341 1.00 98.06 83 VAL A O 1
ATOM 655 N N . GLN A 1 84 ? 3.279 -9.490 2.459 1.00 97.12 84 GLN A N 1
ATOM 656 C CA . GLN A 1 84 ? 2.479 -10.557 3.060 1.00 97.12 84 GLN A CA 1
ATOM 657 C C . GLN A 1 84 ? 3.336 -11.797 3.312 1.00 97.12 84 GLN A C 1
ATOM 659 O O . GLN A 1 84 ? 4.001 -12.303 2.413 1.00 97.12 84 GLN A O 1
ATOM 664 N N . TYR A 1 85 ? 3.269 -12.333 4.527 1.00 93.56 85 TYR A N 1
ATOM 665 C CA . TYR A 1 85 ? 3.915 -13.583 4.906 1.00 93.56 85 TYR A CA 1
ATOM 666 C C . TYR A 1 85 ? 2.878 -14.680 5.109 1.00 93.56 85 TYR A C 1
ATOM 668 O O . TYR A 1 85 ? 1.880 -14.504 5.811 1.00 93.56 85 TYR A O 1
ATOM 676 N N . ARG A 1 86 ? 3.137 -15.853 4.529 1.00 93.25 86 ARG A N 1
ATOM 677 C CA . ARG A 1 86 ? 2.351 -17.066 4.759 1.00 93.25 86 ARG A CA 1
ATOM 678 C C . ARG A 1 86 ? 3.193 -18.068 5.529 1.00 93.25 86 ARG A C 1
ATOM 680 O O . ARG A 1 86 ? 4.191 -18.572 5.014 1.00 93.25 86 ARG A O 1
ATOM 687 N N . ASN A 1 87 ? 2.744 -18.432 6.725 1.00 90.88 87 ASN A N 1
ATOM 688 C CA . ASN A 1 87 ? 3.329 -19.558 7.434 1.00 90.88 87 ASN A CA 1
ATOM 689 C C . ASN A 1 87 ? 2.962 -20.849 6.687 1.00 90.88 87 ASN A C 1
ATOM 691 O O . ASN A 1 87 ? 1.792 -21.222 6.620 1.00 90.88 87 ASN A O 1
ATOM 695 N N . ARG A 1 88 ? 3.953 -21.536 6.108 1.00 90.00 88 ARG A N 1
ATOM 696 C CA . ARG A 1 88 ? 3.713 -22.746 5.301 1.00 90.00 88 ARG A CA 1
ATOM 697 C C . ARG A 1 88 ? 3.171 -23.919 6.118 1.00 90.00 88 ARG A C 1
ATOM 699 O O . ARG A 1 88 ? 2.443 -24.732 5.566 1.00 90.00 88 ARG A O 1
ATOM 706 N N . ARG A 1 89 ? 3.491 -23.987 7.415 1.00 92.44 89 ARG A N 1
ATOM 707 C CA . ARG A 1 89 ? 3.035 -25.060 8.307 1.00 92.44 89 ARG A CA 1
ATOM 708 C C . ARG A 1 89 ? 1.582 -24.870 8.730 1.00 92.44 89 ARG A C 1
ATOM 710 O O . ARG A 1 89 ? 0.828 -25.830 8.737 1.00 92.44 89 ARG A O 1
ATOM 717 N N . THR A 1 90 ? 1.195 -23.650 9.104 1.00 93.00 90 THR A N 1
ATOM 718 C CA . THR A 1 90 ? -0.161 -23.374 9.620 1.00 93.00 90 THR A CA 1
ATOM 719 C C . THR A 1 90 ? -1.123 -22.849 8.557 1.00 93.00 90 THR A C 1
ATOM 721 O O . THR A 1 90 ? -2.317 -22.754 8.805 1.00 93.00 90 THR A O 1
ATOM 724 N N . GLY A 1 91 ? -0.623 -22.439 7.390 1.00 93.50 91 GLY A N 1
ATOM 725 C CA . GLY A 1 91 ? -1.412 -21.809 6.330 1.00 93.50 91 GLY A CA 1
ATOM 726 C C . GLY A 1 91 ? -1.810 -20.353 6.604 1.00 93.50 91 GLY A C 1
ATOM 727 O O . GLY A 1 91 ? -2.266 -19.679 5.679 1.00 93.50 91 GLY A O 1
ATOM 728 N N . ILE A 1 92 ? -1.595 -19.852 7.826 1.00 94.06 92 ILE A N 1
ATOM 729 C CA . ILE A 1 92 ? -1.987 -18.508 8.264 1.00 94.06 92 ILE A CA 1
ATOM 730 C C . ILE A 1 92 ? -1.184 -17.450 7.502 1.00 94.06 92 ILE A C 1
ATOM 732 O O . ILE A 1 92 ? 0.046 -17.533 7.404 1.00 94.06 92 ILE A O 1
ATOM 736 N N . ARG A 1 93 ? -1.889 -16.437 6.991 1.00 94.94 93 ARG A N 1
ATOM 737 C CA . ARG A 1 93 ? -1.306 -15.249 6.360 1.00 94.94 93 ARG A CA 1
ATOM 738 C C . ARG A 1 93 ? -1.312 -14.079 7.335 1.00 94.94 93 ARG A C 1
ATOM 740 O O . ARG A 1 93 ? -2.294 -13.875 8.043 1.00 94.94 93 ARG A O 1
ATOM 747 N N . LYS A 1 94 ? -0.213 -13.334 7.379 1.00 95.19 94 LYS A N 1
ATOM 748 C CA . LYS A 1 94 ? -0.063 -12.111 8.171 1.00 95.19 94 LYS A CA 1
ATOM 749 C C . LYS A 1 94 ? 0.722 -11.080 7.368 1.00 95.19 94 LYS A C 1
ATOM 751 O O . LYS A 1 94 ? 1.670 -11.442 6.673 1.00 95.19 94 LYS A O 1
ATOM 756 N N . THR A 1 95 ? 0.395 -9.805 7.538 1.00 97.12 95 THR A N 1
ATOM 757 C CA . THR A 1 95 ? 1.251 -8.713 7.064 1.00 97.12 95 THR A CA 1
ATOM 758 C C . THR A 1 95 ? 2.585 -8.767 7.806 1.00 97.12 95 THR A C 1
ATOM 760 O O . THR A 1 95 ? 2.602 -8.757 9.036 1.00 97.12 95 THR A O 1
ATOM 763 N N . PHE A 1 96 ? 3.688 -8.856 7.066 1.00 97.44 96 PHE A N 1
ATOM 764 C CA . PHE A 1 96 ? 5.040 -8.960 7.612 1.00 97.44 96 PHE A CA 1
ATOM 765 C C . PHE A 1 96 ? 5.722 -7.607 7.743 1.00 97.44 96 PHE A C 1
ATOM 767 O O . PHE A 1 96 ? 6.301 -7.327 8.788 1.00 97.44 96 PHE A O 1
ATOM 774 N N . GLN A 1 97 ? 5.647 -6.775 6.706 1.00 98.06 97 GLN A N 1
ATOM 775 C CA . GLN A 1 97 ? 6.237 -5.440 6.694 1.00 98.06 97 GLN A CA 1
ATOM 776 C C . GLN A 1 97 ? 5.308 -4.451 6.001 1.00 98.06 97 GLN A C 1
ATOM 778 O O . GLN A 1 97 ? 4.644 -4.799 5.022 1.00 98.06 97 GLN A O 1
ATOM 783 N N . ILE A 1 98 ? 5.292 -3.223 6.509 1.00 98.06 98 ILE A N 1
ATOM 784 C CA . ILE A 1 98 ? 4.755 -2.054 5.814 1.00 98.06 98 ILE A CA 1
ATOM 785 C C . ILE A 1 98 ? 5.866 -1.016 5.793 1.00 98.06 98 ILE A C 1
ATOM 787 O O . ILE A 1 98 ? 6.398 -0.659 6.847 1.00 98.06 98 ILE A O 1
ATOM 791 N N . SER A 1 99 ? 6.197 -0.545 4.601 1.00 98.00 99 SER A N 1
ATOM 792 C CA . SER A 1 99 ? 7.345 0.320 4.361 1.00 98.00 99 SER A CA 1
ATOM 793 C C . SER A 1 99 ? 6.976 1.434 3.395 1.00 98.00 99 SER A C 1
ATOM 795 O O . SER A 1 99 ? 6.160 1.230 2.501 1.00 98.00 99 SER A O 1
ATOM 797 N N . GLU A 1 100 ? 7.600 2.592 3.548 1.00 97.06 100 GLU A N 1
ATOM 798 C CA . GLU A 1 100 ? 7.570 3.674 2.557 1.00 97.06 100 GLU A CA 1
ATOM 799 C C . GLU A 1 100 ? 8.900 3.720 1.791 1.00 97.06 100 GLU A C 1
ATOM 801 O O . GLU A 1 100 ? 9.926 3.222 2.277 1.00 97.06 100 GLU A O 1
ATOM 806 N N . ILE A 1 101 ? 8.887 4.326 0.603 1.00 95.88 101 ILE A N 1
ATOM 807 C CA . ILE A 1 101 ? 10.101 4.636 -0.157 1.00 95.88 101 ILE A CA 1
ATOM 808 C C . ILE A 1 101 ? 10.375 6.130 -0.025 1.00 95.88 101 ILE A C 1
ATOM 810 O O . ILE A 1 101 ? 9.504 6.961 -0.259 1.00 95.88 101 ILE A O 1
ATOM 814 N N . LEU A 1 102 ? 11.592 6.465 0.382 1.00 95.38 102 LEU A N 1
ATOM 815 C CA . LEU A 1 102 ? 12.036 7.834 0.586 1.00 95.38 102 LEU A CA 1
ATOM 816 C C . LEU A 1 102 ? 12.475 8.474 -0.746 1.00 95.38 102 LEU A C 1
ATOM 818 O O . LEU A 1 102 ? 12.846 7.761 -1.681 1.00 95.38 102 LEU A O 1
ATOM 822 N N . PRO A 1 103 ? 12.537 9.817 -0.836 1.00 92.81 103 PRO A N 1
ATOM 823 C CA . PRO A 1 103 ? 12.988 10.516 -2.046 1.00 92.81 103 PRO A CA 1
ATOM 824 C C . PRO A 1 103 ? 14.400 10.138 -2.522 1.00 92.81 103 PRO A C 1
ATOM 826 O O . PRO A 1 103 ? 14.697 10.216 -3.710 1.00 92.81 103 PRO A O 1
ATOM 829 N N . ASN A 1 104 ? 15.271 9.686 -1.616 1.00 93.50 104 ASN A N 1
ATOM 830 C CA . ASN A 1 104 ? 16.610 9.180 -1.937 1.00 93.50 104 ASN A CA 1
ATOM 831 C C . ASN A 1 104 ? 16.613 7.710 -2.413 1.0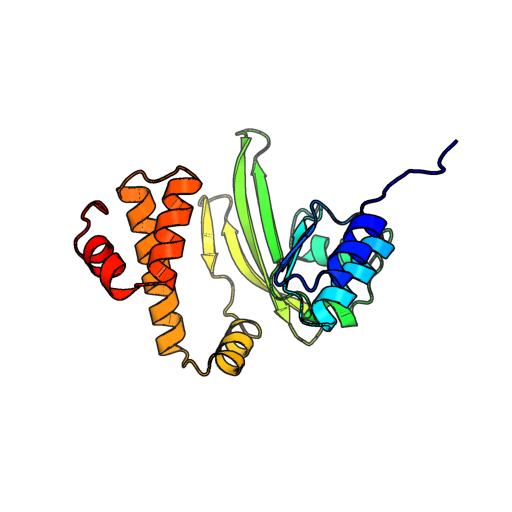0 93.50 104 ASN A C 1
ATOM 833 O O . ASN A 1 104 ? 17.679 7.116 -2.537 1.00 93.50 104 ASN A O 1
ATOM 837 N N . SER A 1 105 ? 15.440 7.127 -2.693 1.00 93.50 105 SER A N 1
ATOM 838 C CA . SER A 1 105 ? 15.233 5.727 -3.105 1.00 93.50 105 SER A CA 1
ATOM 839 C C . SER A 1 105 ? 15.554 4.674 -2.037 1.00 93.50 105 SER A C 1
ATOM 841 O O . SER A 1 105 ? 15.514 3.474 -2.316 1.00 93.50 105 SER A O 1
ATOM 843 N N . GLU A 1 106 ? 15.844 5.092 -0.804 1.00 93.88 106 GLU A N 1
ATOM 844 C CA . GLU A 1 106 ? 15.962 4.180 0.330 1.00 93.88 106 GLU A CA 1
ATOM 845 C C . GLU A 1 106 ? 14.584 3.810 0.879 1.00 93.88 106 GLU A C 1
ATOM 847 O O . GLU A 1 106 ? 13.603 4.537 0.737 1.00 93.88 106 GLU A O 1
ATOM 852 N N . THR A 1 107 ? 14.503 2.668 1.552 1.00 95.56 107 THR A N 1
ATOM 853 C CA . THR A 1 107 ? 13.257 2.192 2.158 1.00 95.56 107 THR A CA 1
ATOM 854 C C . THR A 1 107 ? 13.246 2.445 3.652 1.00 95.56 107 THR A C 1
ATOM 856 O O . THR A 1 107 ? 14.223 2.134 4.336 1.00 95.56 107 THR A O 1
ATOM 859 N N . ASN A 1 108 ? 12.112 2.894 4.178 1.00 96.88 108 ASN A N 1
ATOM 860 C CA . ASN A 1 108 ? 11.884 3.046 5.608 1.00 96.88 108 ASN A CA 1
ATOM 861 C C . ASN A 1 108 ? 10.772 2.086 6.059 1.00 96.88 108 ASN A C 1
ATOM 863 O O . ASN A 1 108 ? 9.610 2.252 5.689 1.00 96.88 108 ASN A O 1
ATOM 867 N N . VAL A 1 109 ? 11.128 1.062 6.842 1.00 97.69 109 VAL A N 1
ATOM 868 C CA . VAL A 1 109 ? 10.169 0.078 7.371 1.00 97.69 109 VAL A CA 1
ATOM 869 C C . VAL A 1 109 ? 9.430 0.691 8.557 1.00 97.69 109 VAL A C 1
ATOM 871 O O . VAL A 1 109 ? 10.021 0.890 9.613 1.00 97.69 109 VAL A O 1
ATOM 874 N N . LEU A 1 110 ? 8.135 0.956 8.393 1.00 97.31 110 LEU A N 1
ATOM 875 C CA . LEU A 1 110 ? 7.286 1.591 9.406 1.00 97.31 110 LEU A CA 1
ATOM 876 C C . LEU A 1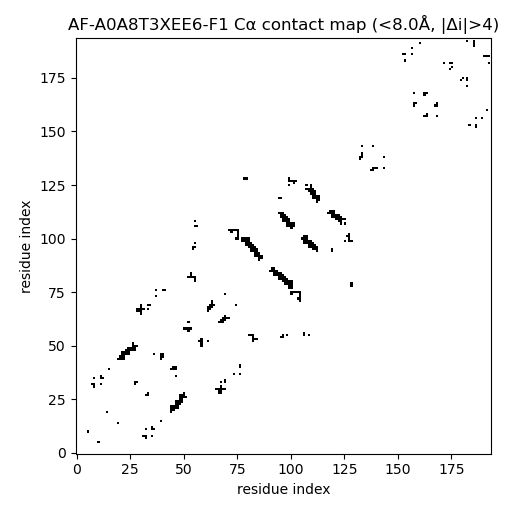 110 ? 6.786 0.575 10.433 1.00 97.31 110 LEU A C 1
ATOM 878 O O . LEU A 1 110 ? 6.791 0.827 11.639 1.00 97.31 110 LEU A O 1
ATOM 882 N N . LEU A 1 111 ? 6.347 -0.586 9.949 1.00 97.62 111 LEU A N 1
ATOM 883 C CA . LEU A 1 111 ? 5.773 -1.655 10.759 1.00 97.62 111 LEU A CA 1
ATOM 884 C C . LEU A 1 111 ? 6.405 -2.990 10.379 1.00 97.62 111 LEU A C 1
ATOM 886 O O . LEU A 1 111 ? 6.557 -3.282 9.192 1.00 97.62 111 LEU A O 1
ATOM 890 N N . GLN A 1 112 ? 6.716 -3.821 11.373 1.00 97.81 112 GLN A N 1
ATOM 891 C CA . GLN A 1 112 ? 7.239 -5.167 11.151 1.00 97.81 112 GLN A CA 1
ATOM 892 C C . GLN A 1 112 ? 6.652 -6.181 12.130 1.00 97.81 112 GLN A C 1
ATOM 894 O O . GLN A 1 112 ? 6.533 -5.928 13.329 1.00 97.81 112 GLN A O 1
ATOM 899 N N . LEU A 1 113 ? 6.269 -7.341 11.603 1.00 97.31 113 LEU A N 1
ATOM 900 C CA . LEU A 1 113 ? 5.745 -8.453 12.379 1.00 97.31 113 LEU A CA 1
ATOM 901 C C . LEU A 1 113 ? 6.887 -9.134 13.121 1.00 97.31 113 LEU A C 1
ATOM 903 O O . LEU A 1 113 ? 7.784 -9.714 12.508 1.00 97.31 113 LEU A O 1
ATOM 907 N N . ASP A 1 114 ? 6.797 -9.147 14.443 1.00 95.00 114 ASP A N 1
ATOM 908 C CA . ASP A 1 114 ? 7.569 -10.080 15.243 1.00 95.00 114 ASP A CA 1
ATOM 909 C C . ASP A 1 114 ? 6.866 -11.442 15.218 1.00 95.00 114 ASP A C 1
ATOM 911 O O . ASP A 1 114 ? 5.759 -11.620 15.727 1.00 95.00 114 ASP A O 1
ATOM 915 N N . ILE A 1 115 ? 7.519 -12.422 14.595 1.00 90.00 115 ILE A N 1
ATOM 916 C CA . ILE A 1 115 ? 6.985 -13.776 14.424 1.00 90.00 115 ILE A CA 1
ATOM 917 C C . ILE A 1 115 ? 6.828 -14.483 15.778 1.00 90.00 115 ILE A C 1
ATOM 919 O O . ILE A 1 115 ? 5.924 -15.306 15.920 1.00 90.00 115 ILE A O 1
ATOM 923 N N . ARG A 1 116 ? 7.670 -14.163 16.773 1.00 90.50 116 ARG A N 1
ATOM 924 C CA . ARG A 1 116 ? 7.634 -14.808 18.094 1.00 90.50 116 ARG A CA 1
ATOM 925 C C . ARG A 1 116 ? 6.438 -14.332 18.904 1.00 90.50 116 ARG A C 1
ATOM 927 O O . ARG A 1 116 ? 5.671 -15.156 19.389 1.00 90.50 116 ARG A O 1
ATOM 934 N N . SER A 1 117 ? 6.260 -13.016 19.026 1.00 92.56 117 SER A N 1
ATOM 935 C CA . SER A 1 117 ? 5.106 -12.445 19.736 1.00 92.56 117 SER A CA 1
ATOM 936 C C . SER A 1 117 ? 3.821 -12.456 18.904 1.00 92.56 117 SER A C 1
ATOM 938 O O . SER A 1 117 ? 2.725 -12.322 19.445 1.00 92.56 117 SER A O 1
ATOM 940 N N . GLY A 1 118 ? 3.939 -12.601 17.582 1.00 90.19 118 GLY A N 1
ATOM 941 C CA . GLY A 1 118 ? 2.828 -12.547 16.640 1.00 90.19 118 GLY A CA 1
ATOM 942 C C . GLY A 1 118 ? 2.233 -11.149 16.453 1.00 90.19 118 GLY A C 1
ATOM 943 O O . GLY A 1 118 ? 1.168 -11.064 15.832 1.00 90.19 118 GLY A O 1
ATOM 944 N N . LYS A 1 119 ? 2.890 -10.101 16.974 1.00 94.25 119 LYS A N 1
ATOM 945 C CA . LYS A 1 119 ? 2.443 -8.701 16.954 1.00 94.25 119 LYS A CA 1
ATOM 946 C C . LYS A 1 119 ? 3.159 -7.894 15.874 1.00 94.25 119 LYS A C 1
ATOM 948 O O . LYS A 1 119 ? 4.346 -8.084 15.618 1.00 94.25 119 LYS A O 1
ATOM 953 N N . LEU A 1 120 ? 2.420 -6.976 15.257 1.00 94.56 120 LEU A N 1
ATOM 954 C CA . LEU A 1 120 ? 2.956 -6.005 14.309 1.00 94.56 120 LEU A CA 1
ATOM 955 C C . LEU A 1 120 ? 3.464 -4.783 15.088 1.00 94.56 120 LEU A C 1
ATOM 957 O O . LEU A 1 120 ? 2.668 -4.035 15.653 1.00 94.56 120 LEU A O 1
ATOM 961 N N . ASN A 1 121 ? 4.782 -4.607 15.147 1.00 96.81 121 ASN A N 1
ATOM 962 C CA . ASN A 1 121 ? 5.432 -3.558 15.927 1.00 96.81 121 ASN A CA 1
ATOM 963 C C . ASN A 1 121 ? 5.734 -2.334 15.057 1.00 96.81 121 ASN A C 1
ATOM 965 O O . ASN A 1 121 ? 6.122 -2.481 13.899 1.00 96.81 121 ASN A O 1
ATOM 969 N N . LYS A 1 122 ? 5.606 -1.132 15.632 1.00 96.25 122 LYS A N 1
ATOM 970 C CA . LYS A 1 122 ? 6.088 0.122 15.028 1.00 96.25 122 LYS A CA 1
ATOM 971 C C . LYS A 1 122 ? 7.611 0.168 15.124 1.00 96.25 122 LYS A C 1
ATOM 973 O O . LYS A 1 122 ? 8.146 0.131 16.227 1.00 96.25 122 LYS A O 1
ATOM 978 N N . ILE A 1 123 ? 8.281 0.225 13.977 1.00 96.69 123 ILE A N 1
ATOM 979 C CA . ILE A 1 123 ? 9.745 0.240 13.864 1.00 96.69 123 ILE A CA 1
ATOM 980 C C . ILE A 1 123 ? 10.256 1.667 13.680 1.00 96.69 123 ILE A C 1
ATOM 982 O O . ILE A 1 123 ? 11.214 2.071 14.336 1.00 96.69 123 ILE A O 1
ATOM 986 N N . SER A 1 124 ? 9.600 2.451 12.828 1.00 95.69 124 SER A N 1
ATOM 987 C CA . SER A 1 124 ? 9.967 3.840 12.571 1.00 95.69 124 SER A CA 1
ATOM 988 C C . SER A 1 124 ? 8.732 4.714 12.344 1.00 95.69 124 SER A C 1
ATOM 990 O O . SER A 1 124 ? 7.613 4.226 12.167 1.00 95.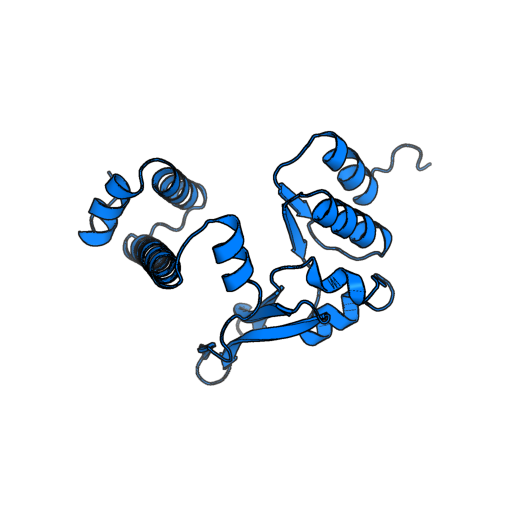69 124 SER A O 1
ATOM 992 N N . LYS A 1 125 ? 8.932 6.034 12.389 1.00 94.00 125 LYS A N 1
ATOM 993 C CA . LYS A 1 125 ? 7.924 7.013 11.970 1.00 94.00 125 LYS A CA 1
ATOM 994 C C . LYS A 1 125 ? 7.999 7.223 10.458 1.00 94.00 125 LYS A C 1
ATOM 996 O O . LYS A 1 125 ? 9.076 7.086 9.874 1.00 94.00 125 LYS A O 1
ATOM 1001 N N . SER A 1 126 ? 6.868 7.589 9.854 1.00 93.25 126 SER A N 1
ATOM 1002 C CA . SER A 1 126 ? 6.844 8.024 8.455 1.00 93.25 126 SER A CA 1
ATOM 1003 C C . SER A 1 126 ? 7.586 9.347 8.308 1.00 93.25 126 SER A C 1
ATOM 1005 O O . SER A 1 126 ? 7.485 10.220 9.169 1.00 93.25 126 SER A O 1
ATOM 1007 N N . LYS A 1 127 ? 8.357 9.457 7.230 1.00 91.19 127 LYS A N 1
ATOM 1008 C CA . LYS A 1 127 ? 9.146 10.636 6.868 1.00 91.19 127 LYS A CA 1
ATOM 1009 C C . LYS A 1 127 ? 8.697 11.257 5.551 1.00 91.19 127 LYS A C 1
ATOM 1011 O O . LYS A 1 127 ? 8.934 12.436 5.339 1.00 91.19 127 LYS A O 1
ATOM 1016 N N . SER A 1 128 ? 8.122 10.460 4.651 1.00 90.38 128 SER A N 1
ATOM 1017 C CA . SER A 1 128 ? 7.773 10.903 3.295 1.00 90.38 128 SER A CA 1
ATOM 1018 C C . SER A 1 128 ? 6.272 10.875 3.052 1.00 90.38 128 SER A C 1
ATOM 1020 O O . SER A 1 128 ? 5.696 11.865 2.605 1.00 90.38 128 SER A O 1
ATOM 1022 N N . LEU A 1 129 ? 5.621 9.762 3.391 1.00 90.88 129 LEU A N 1
ATOM 1023 C CA . LEU A 1 129 ? 4.217 9.542 3.085 1.00 90.88 129 LEU A CA 1
ATOM 1024 C C . LEU A 1 129 ? 3.315 10.495 3.870 1.00 90.88 129 LEU A C 1
ATOM 1026 O O . LEU A 1 129 ? 2.445 11.123 3.275 1.00 90.88 129 LEU A O 1
ATOM 1030 N N . LEU A 1 130 ? 3.548 10.653 5.177 1.00 90.44 130 LEU A N 1
ATOM 1031 C CA . LEU A 1 130 ? 2.746 11.563 5.996 1.00 90.44 130 LEU A CA 1
ATOM 1032 C C . LEU A 1 130 ? 2.882 13.012 5.518 1.00 90.44 130 LEU A C 1
ATOM 1034 O O . LEU A 1 130 ? 1.871 13.649 5.250 1.00 90.44 130 LEU A O 1
ATOM 1038 N N . SER A 1 131 ? 4.110 13.481 5.290 1.00 90.25 131 SER A N 1
ATOM 1039 C CA . SER A 1 131 ? 4.373 14.833 4.778 1.00 90.25 131 SER A CA 1
ATOM 1040 C C . SER A 1 131 ? 3.766 15.074 3.395 1.00 90.25 131 SER A C 1
ATOM 1042 O O . SER A 1 131 ? 3.314 16.174 3.094 1.00 90.25 131 SER A O 1
ATOM 1044 N N . THR A 1 132 ? 3.708 14.041 2.552 1.00 91.56 132 THR A N 1
ATOM 1045 C CA . THR A 1 132 ? 3.028 14.117 1.252 1.00 91.56 132 THR A CA 1
ATOM 1046 C C . THR A 1 132 ? 1.521 14.300 1.438 1.00 91.56 132 THR A C 1
ATOM 1048 O O . THR A 1 132 ? 0.913 15.137 0.776 1.00 91.56 132 THR A O 1
ATOM 1051 N N . ILE A 1 133 ? 0.909 13.557 2.363 1.00 92.75 133 ILE A N 1
ATOM 1052 C CA . ILE A 1 133 ? -0.518 13.702 2.670 1.00 92.75 133 ILE A CA 1
ATOM 1053 C C . ILE A 1 133 ? -0.799 15.093 3.249 1.00 92.75 133 ILE A C 1
ATOM 1055 O O . ILE A 1 133 ? -1.735 15.740 2.789 1.00 92.75 133 ILE A O 1
ATOM 1059 N N . GLU A 1 134 ? 0.009 15.573 4.197 1.00 92.81 134 GLU A N 1
ATOM 1060 C CA . GLU A 1 134 ? -0.098 16.929 4.763 1.00 92.81 134 GLU A CA 1
ATOM 1061 C C . GLU A 1 134 ? -0.076 17.989 3.657 1.00 92.81 134 GLU A C 1
ATOM 1063 O O . GLU A 1 134 ? -0.963 18.838 3.596 1.00 92.81 134 GLU A O 1
ATOM 1068 N N . LEU A 1 135 ? 0.871 17.885 2.719 1.00 92.50 135 LEU A N 1
ATOM 1069 C CA . LEU A 1 135 ? 1.006 18.822 1.606 1.00 92.50 135 LEU A CA 1
ATOM 1070 C C . LEU A 1 135 ? -0.232 18.856 0.696 1.00 92.50 135 LEU A C 1
ATOM 1072 O O . LEU A 1 135 ? -0.685 19.936 0.325 1.00 92.50 135 LEU A O 1
ATOM 1076 N N . PHE A 1 136 ? -0.768 17.694 0.313 1.00 91.88 136 PHE A N 1
ATOM 1077 C CA . PHE A 1 136 ? -1.873 17.620 -0.654 1.00 91.88 136 PHE A CA 1
ATOM 1078 C C . PHE A 1 136 ? -3.261 17.798 -0.034 1.00 91.88 136 PHE A C 1
ATOM 1080 O O . PHE A 1 136 ? -4.189 18.203 -0.731 1.00 91.88 136 PHE A O 1
ATOM 1087 N N . THR A 1 137 ? -3.424 17.485 1.251 1.00 92.88 137 THR A N 1
ATOM 1088 C CA . THR A 1 137 ? -4.706 17.641 1.960 1.00 92.88 137 THR A CA 1
ATOM 1089 C C . THR A 1 137 ? -4.808 18.963 2.712 1.00 92.88 137 THR A C 1
ATOM 1091 O O . THR A 1 137 ? -5.916 19.408 2.998 1.00 92.88 137 THR A O 1
ATOM 1094 N N . GLY A 1 138 ? -3.673 19.586 3.044 1.00 93.75 138 GLY A N 1
ATOM 1095 C CA . GLY A 1 138 ? -3.608 20.737 3.942 1.00 93.75 138 GLY A CA 1
ATOM 1096 C C . GLY A 1 138 ? -3.854 20.385 5.412 1.00 93.75 138 GLY A C 1
ATOM 1097 O O . GLY A 1 138 ? -4.001 21.293 6.226 1.00 93.75 138 GLY A O 1
ATOM 1098 N N . PHE A 1 139 ? -3.927 19.096 5.761 1.00 93.00 139 PHE A N 1
ATOM 1099 C CA . PHE A 1 139 ? -4.182 18.665 7.133 1.00 93.00 139 PHE A CA 1
ATOM 1100 C C . PHE A 1 139 ? -2.949 18.832 8.014 1.00 93.00 139 PHE A C 1
ATOM 1102 O O . PHE A 1 139 ? -1.816 18.598 7.597 1.00 93.00 139 PHE A O 1
ATOM 1109 N N . THR A 1 140 ? -3.197 19.166 9.274 1.00 93.38 140 THR A N 1
ATOM 1110 C CA . THR A 1 140 ? -2.197 19.110 10.338 1.00 93.38 140 THR A CA 1
ATOM 1111 C C . THR A 1 140 ? -1.945 17.668 10.789 1.00 93.38 140 THR A C 1
ATOM 1113 O O . THR A 1 140 ? -2.800 16.789 10.649 1.00 93.38 140 THR A O 1
ATOM 1116 N N . GLU A 1 141 ? -0.797 17.423 11.429 1.00 89.06 141 GLU A N 1
ATOM 1117 C CA . GLU A 1 141 ? -0.477 16.117 12.026 1.00 89.06 141 GLU A CA 1
ATOM 1118 C C . GLU A 1 141 ? -1.581 15.647 12.998 1.00 89.06 141 GLU A C 1
ATOM 1120 O O . GLU A 1 141 ? -1.921 14.463 13.055 1.00 89.06 141 GLU A O 1
ATOM 1125 N N . ASN A 1 142 ? -2.196 16.577 13.737 1.00 93.00 142 ASN A N 1
ATOM 1126 C CA . ASN A 1 142 ? -3.290 16.277 14.661 1.00 93.00 142 ASN A CA 1
ATOM 1127 C C . ASN A 1 142 ? -4.556 15.810 13.933 1.00 93.00 142 ASN A C 1
ATOM 1129 O O . ASN A 1 142 ? -5.140 14.801 14.325 1.00 93.00 142 ASN A O 1
ATOM 1133 N N . GLU A 1 143 ? -4.958 16.498 12.863 1.00 93.94 143 GLU A N 1
ATOM 1134 C CA . GLU A 1 143 ? -6.121 16.115 12.051 1.00 93.94 143 GLU A CA 1
ATOM 1135 C C . GLU A 1 143 ? -5.896 14.774 11.347 1.00 93.94 143 GLU A C 1
ATOM 1137 O O . GLU A 1 143 ? -6.803 13.941 11.280 1.00 93.94 143 GLU A O 1
ATOM 1142 N N . LEU A 1 144 ? -4.671 14.504 10.888 1.00 92.12 144 LEU A N 1
ATOM 1143 C CA . LEU A 1 144 ? -4.314 13.208 10.311 1.00 92.12 144 LEU A CA 1
ATOM 1144 C C . LEU A 1 144 ? -4.387 12.087 11.339 1.00 92.12 144 LEU A C 1
ATOM 1146 O O . LEU A 1 144 ? -4.970 11.036 11.065 1.00 92.12 144 LEU A O 1
ATOM 1150 N N . ASN A 1 145 ? -3.844 12.314 12.533 1.00 91.69 145 ASN A N 1
ATOM 1151 C CA . ASN A 1 145 ? -3.937 11.356 13.627 1.00 91.69 145 ASN A CA 1
ATOM 1152 C C . ASN A 1 145 ? -5.392 11.112 14.039 1.00 91.69 145 ASN A C 1
ATOM 1154 O O . ASN A 1 145 ? -5.771 9.959 14.250 1.00 91.69 145 ASN A O 1
ATOM 1158 N N . GLN A 1 146 ? -6.222 12.155 14.093 1.00 93.75 146 GLN A N 1
ATOM 1159 C CA . GLN A 1 146 ? -7.651 12.015 14.355 1.00 93.75 146 GLN A CA 1
ATOM 1160 C C . GLN A 1 146 ? -8.335 11.188 13.259 1.00 93.75 146 GLN A C 1
ATOM 1162 O O . GLN A 1 146 ? -9.021 10.215 13.566 1.00 93.75 146 GLN A O 1
ATOM 1167 N N . SER A 1 147 ? -8.089 11.498 11.983 1.00 93.19 147 SER A N 1
ATOM 1168 C CA . SER A 1 147 ? -8.652 10.740 10.858 1.00 93.19 147 SER A CA 1
ATOM 1169 C C . SER A 1 147 ? -8.233 9.265 10.888 1.00 93.19 147 SER A C 1
ATOM 1171 O O . SER A 1 147 ? -9.041 8.378 10.607 1.00 93.19 147 SER A O 1
ATOM 1173 N N . LEU A 1 148 ? -6.981 8.970 11.256 1.00 93.06 148 LEU A N 1
ATOM 1174 C CA . LEU A 1 148 ? -6.499 7.597 11.428 1.00 93.06 148 LEU A CA 1
ATOM 1175 C C . LEU A 1 148 ? -7.204 6.880 12.584 1.00 93.06 148 LEU A C 1
ATOM 1177 O O . LEU A 1 148 ? -7.605 5.730 12.418 1.00 93.06 148 LEU A O 1
ATOM 1181 N N . GLN A 1 149 ? -7.390 7.548 13.725 1.00 94.69 149 GLN A N 1
ATOM 1182 C CA . GLN A 1 149 ? -8.106 6.986 14.875 1.00 94.69 149 GLN A CA 1
ATOM 1183 C C . GLN A 1 149 ? -9.577 6.703 14.554 1.00 94.69 149 GLN A C 1
ATOM 1185 O O . GLN A 1 149 ? -10.099 5.658 14.940 1.00 94.69 149 GLN A O 1
ATOM 1190 N N . GLU A 1 150 ? -10.240 7.593 13.816 1.00 94.19 150 GLU A N 1
ATOM 1191 C CA . GLU A 1 150 ? -11.617 7.390 13.359 1.00 94.19 150 GLU A CA 1
ATOM 1192 C C . GLU A 1 150 ? -11.726 6.167 12.443 1.00 94.19 150 GLU A C 1
ATOM 1194 O O . GLU A 1 150 ? -12.554 5.284 12.679 1.00 94.19 150 GLU A O 1
ATOM 1199 N N . LYS A 1 151 ? -10.837 6.052 11.448 1.00 95.44 151 LYS A N 1
ATOM 1200 C CA . LYS A 1 151 ? -10.778 4.888 10.549 1.00 95.44 151 LYS A CA 1
ATOM 1201 C C . LYS A 1 151 ? -10.473 3.594 11.305 1.00 95.44 151 LYS A C 1
ATOM 1203 O O . LYS A 1 151 ? -11.083 2.562 11.031 1.00 95.44 151 LYS A O 1
ATOM 1208 N N . GLU A 1 152 ? -9.571 3.635 12.284 1.00 95.69 152 GLU A N 1
ATOM 1209 C CA . GLU A 1 152 ? -9.281 2.491 13.153 1.00 95.69 152 GLU A CA 1
ATOM 1210 C C . GLU A 1 152 ? -10.518 2.070 13.963 1.00 95.69 152 GLU A C 1
ATOM 1212 O O . GLU A 1 152 ? -10.808 0.876 14.071 1.00 95.69 152 GLU A O 1
ATOM 1217 N N . ALA A 1 153 ? -11.272 3.032 14.503 1.00 95.56 153 ALA A N 1
ATOM 1218 C CA . ALA A 1 153 ? -12.501 2.765 15.243 1.00 95.56 153 ALA A CA 1
ATOM 1219 C C . ALA A 1 153 ? -13.568 2.104 14.358 1.00 95.56 153 ALA A C 1
ATOM 1221 O O . ALA A 1 153 ? -14.173 1.121 14.785 1.00 95.56 153 ALA A O 1
ATOM 1222 N N . ILE A 1 154 ? -13.744 2.573 13.117 1.00 95.75 154 ILE A N 1
ATOM 1223 C CA . ILE A 1 154 ? -14.665 1.969 12.140 1.00 95.75 154 ILE A CA 1
ATOM 1224 C C . ILE A 1 154 ? -14.283 0.511 11.864 1.00 95.75 154 ILE A C 1
ATOM 1226 O O . ILE A 1 154 ? -15.138 -0.371 11.930 1.00 95.75 154 ILE A O 1
ATOM 1230 N N . LEU A 1 155 ? -13.000 0.225 11.611 1.00 95.44 155 LEU A N 1
ATOM 1231 C CA . LEU A 1 155 ? -12.533 -1.142 11.350 1.00 95.44 155 LEU A CA 1
ATOM 1232 C C . LEU A 1 155 ? -12.737 -2.069 12.556 1.00 95.44 155 LEU A C 1
ATOM 1234 O O . LEU A 1 155 ? -13.153 -3.215 12.392 1.00 95.44 155 LEU A O 1
ATOM 1238 N N . LYS A 1 156 ? -12.487 -1.585 13.779 1.00 95.31 156 LYS A N 1
ATOM 1239 C CA . LYS A 1 156 ? -12.759 -2.353 15.006 1.00 95.31 156 LYS A CA 1
ATOM 1240 C C . LYS A 1 156 ? -14.251 -2.605 15.204 1.00 95.31 156 LYS A C 1
ATOM 1242 O O . LYS A 1 156 ? -14.631 -3.702 15.608 1.00 95.31 156 LYS A O 1
ATOM 1247 N N . TRP A 1 157 ? -15.082 -1.608 14.915 1.00 96.00 157 TRP A N 1
ATOM 1248 C CA . TRP A 1 157 ? -16.533 -1.722 14.995 1.00 96.00 157 TRP A CA 1
ATOM 1249 C C . TRP A 1 157 ? -17.071 -2.741 13.981 1.00 96.00 157 TRP A C 1
ATOM 1251 O O . TRP A 1 157 ? -17.840 -3.611 14.378 1.00 96.00 157 TRP A O 1
ATOM 1261 N N . LEU A 1 158 ? -16.582 -2.748 12.733 1.00 95.44 158 LEU A N 1
ATOM 1262 C CA . LEU A 1 158 ? -16.928 -3.773 11.733 1.00 95.44 158 LEU A CA 1
ATOM 1263 C C . LEU A 1 158 ? -16.671 -5.193 12.256 1.00 95.44 158 LEU A C 1
ATOM 1265 O O . LEU A 1 158 ? -17.544 -6.055 12.173 1.00 95.44 158 LEU A O 1
ATOM 1269 N N . VAL A 1 159 ? -15.495 -5.422 12.853 1.00 94.88 159 VAL A N 1
ATOM 1270 C CA . VAL A 1 159 ? -15.140 -6.720 13.448 1.00 94.88 159 VAL A CA 1
ATOM 1271 C C . VAL A 1 159 ? -16.077 -7.072 14.605 1.00 94.88 159 VAL A C 1
ATOM 1273 O O . VAL A 1 159 ? -16.529 -8.211 14.697 1.00 94.88 159 VAL A O 1
ATOM 1276 N N . LYS A 1 160 ? -16.400 -6.109 15.475 1.00 94.50 160 LYS A N 1
ATOM 1277 C CA . LYS A 1 160 ? -17.280 -6.329 16.633 1.00 94.50 160 LYS A CA 1
ATOM 1278 C C . LYS A 1 160 ? -18.718 -6.658 16.230 1.00 94.50 160 LYS A C 1
ATOM 1280 O O . LYS A 1 160 ? -19.337 -7.512 16.856 1.00 94.50 160 LYS A O 1
ATOM 1285 N N . GLN A 1 161 ? -19.214 -6.028 15.169 1.00 93.62 161 GLN A N 1
ATOM 1286 C CA . GLN A 1 161 ? -20.536 -6.289 14.596 1.00 93.62 161 GLN A CA 1
ATOM 1287 C C . GLN A 1 161 ? -20.549 -7.507 13.654 1.00 93.62 161 GLN A C 1
ATOM 1289 O O . GLN A 1 161 ? -21.577 -7.809 13.055 1.00 93.62 161 GLN A O 1
ATOM 1294 N N . ASN A 1 162 ? -19.420 -8.217 13.523 1.00 94.38 162 ASN A N 1
ATOM 1295 C CA . ASN A 1 162 ? -19.252 -9.373 12.643 1.00 94.38 162 ASN A CA 1
ATOM 1296 C C . ASN A 1 162 ? -19.584 -9.074 11.164 1.00 94.38 162 ASN A C 1
ATOM 1298 O O . ASN A 1 162 ? -20.083 -9.933 10.440 1.00 94.38 162 ASN A O 1
ATOM 1302 N N . ILE A 1 163 ? -19.301 -7.849 10.713 1.00 93.56 163 ILE A N 1
ATOM 1303 C CA . ILE A 1 163 ? -19.471 -7.425 9.322 1.00 93.56 163 ILE A CA 1
ATOM 1304 C C . ILE A 1 163 ? -18.193 -7.783 8.561 1.00 93.56 163 ILE A C 1
ATOM 1306 O O . ILE A 1 163 ? -17.182 -7.086 8.652 1.00 93.56 163 ILE A O 1
ATOM 1310 N N . ASN A 1 164 ? -18.230 -8.894 7.829 1.00 94.25 164 ASN A N 1
ATOM 1311 C CA . ASN A 1 164 ? -17.071 -9.472 7.140 1.00 94.25 164 ASN A CA 1
ATOM 1312 C C . ASN A 1 164 ? -17.294 -9.733 5.637 1.00 94.25 164 ASN A C 1
ATOM 1314 O O . ASN A 1 164 ? -16.347 -10.109 4.946 1.00 94.25 164 ASN A O 1
ATOM 1318 N N . GLU A 1 165 ? -18.500 -9.487 5.125 1.00 95.94 165 GLU A N 1
ATOM 1319 C CA . GLU A 1 165 ? -18.827 -9.602 3.702 1.00 95.94 165 GLU A CA 1
ATOM 1320 C C . GLU A 1 165 ? -18.358 -8.375 2.913 1.00 95.94 165 GLU A C 1
ATOM 1322 O O . GLU A 1 165 ? -18.508 -7.235 3.363 1.00 95.94 165 GLU A O 1
ATOM 1327 N N . VAL A 1 166 ? -17.823 -8.597 1.707 1.00 94.44 166 VAL A N 1
ATOM 1328 C CA . VAL A 1 166 ? -17.206 -7.544 0.877 1.00 94.44 166 VAL A CA 1
ATOM 1329 C C . VAL A 1 166 ? -18.178 -6.397 0.597 1.00 94.44 166 VAL A C 1
ATOM 1331 O O . VAL A 1 166 ? -17.816 -5.235 0.778 1.00 94.44 166 VAL A O 1
ATOM 1334 N N . ASP A 1 167 ? -19.421 -6.710 0.233 1.00 95.00 167 ASP A N 1
ATOM 1335 C CA . ASP A 1 167 ? -20.438 -5.702 -0.083 1.00 95.00 167 ASP A CA 1
ATOM 1336 C C . ASP A 1 167 ? -20.875 -4.912 1.156 1.00 95.00 167 ASP A C 1
ATOM 1338 O O . ASP A 1 167 ? -21.116 -3.704 1.087 1.00 95.00 167 ASP A O 1
ATOM 1342 N N . ALA A 1 168 ? -20.946 -5.576 2.312 1.00 93.81 168 ALA A N 1
ATOM 1343 C CA . ALA A 1 168 ? -21.323 -4.940 3.567 1.00 93.81 168 ALA A CA 1
ATOM 1344 C C . ALA A 1 168 ? -20.221 -3.988 4.056 1.00 93.81 168 ALA A C 1
ATOM 1346 O O . ALA A 1 168 ? -20.503 -2.844 4.417 1.00 93.81 168 ALA A O 1
ATOM 1347 N N . VAL A 1 169 ? -18.956 -4.418 3.988 1.00 95.12 169 VAL A N 1
ATOM 1348 C CA . VAL A 1 169 ? -17.801 -3.551 4.261 1.00 95.12 169 VAL A CA 1
ATOM 1349 C C . VAL A 1 169 ? -17.766 -2.391 3.265 1.00 95.12 169 VAL A C 1
ATOM 1351 O O . VAL A 1 169 ? -17.600 -1.243 3.673 1.00 95.12 169 VAL A O 1
ATOM 1354 N N . GLY A 1 170 ? -17.980 -2.664 1.974 1.00 95.06 170 GLY A N 1
ATOM 1355 C CA . GLY A 1 170 ? -18.033 -1.650 0.921 1.00 95.06 170 GLY A CA 1
ATOM 1356 C C . GLY A 1 170 ? -19.087 -0.576 1.187 1.00 95.06 170 GLY A C 1
ATOM 1357 O O . GLY A 1 170 ? -18.789 0.611 1.070 1.00 95.06 170 GLY A O 1
ATOM 1358 N N . ARG A 1 171 ? -20.285 -0.974 1.636 1.00 93.62 171 ARG A N 1
ATOM 1359 C CA . ARG A 1 171 ? -21.354 -0.046 2.031 1.00 93.62 171 ARG A CA 1
ATOM 1360 C C . ARG A 1 171 ? -20.933 0.859 3.184 1.00 93.62 171 ARG A C 1
ATOM 1362 O O . ARG A 1 171 ? -21.119 2.066 3.096 1.00 93.62 171 ARG A O 1
ATOM 1369 N N . VAL A 1 172 ? -20.332 0.302 4.236 1.00 94.19 172 VAL A N 1
ATOM 1370 C CA . VAL A 1 172 ? -19.856 1.091 5.386 1.00 94.19 172 VAL A CA 1
ATOM 1371 C C . VAL A 1 172 ? -18.772 2.084 4.964 1.00 94.19 172 VAL A C 1
ATOM 1373 O O . VAL A 1 172 ? -18.787 3.232 5.404 1.00 94.19 172 VAL A O 1
ATOM 1376 N N . MET A 1 173 ? -17.855 1.679 4.080 1.00 94.56 173 MET A N 1
ATOM 1377 C CA . MET A 1 173 ? -16.833 2.587 3.552 1.00 94.56 173 MET A CA 1
ATOM 1378 C C . MET A 1 173 ? -17.453 3.702 2.703 1.00 94.56 173 MET A C 1
ATOM 1380 O O . MET A 1 173 ? -17.078 4.860 2.864 1.00 94.56 173 MET A O 1
ATOM 1384 N N . ALA A 1 174 ? -18.420 3.385 1.838 1.00 94.44 174 ALA A N 1
ATOM 1385 C CA . ALA A 1 174 ? -19.137 4.388 1.053 1.00 94.44 174 ALA A CA 1
ATOM 1386 C C . ALA A 1 174 ? -19.879 5.392 1.954 1.00 94.44 174 ALA A C 1
ATOM 1388 O O . ALA A 1 174 ? -19.819 6.599 1.710 1.00 94.44 174 ALA A O 1
ATOM 1389 N N . GLU A 1 175 ? -20.499 4.909 3.033 1.00 94.19 175 GLU A N 1
ATOM 1390 C CA . GLU A 1 175 ? -21.175 5.749 4.023 1.00 94.19 175 GLU A CA 1
ATOM 1391 C C . GLU A 1 175 ? -20.186 6.659 4.758 1.00 94.19 175 GLU A C 1
ATOM 1393 O O . GLU A 1 175 ? -20.455 7.842 4.924 1.00 94.19 175 GLU A O 1
ATOM 1398 N N . TYR A 1 176 ? -19.001 6.161 5.127 1.00 95.06 176 TYR A N 1
ATOM 1399 C CA . TYR A 1 176 ? -17.959 6.989 5.743 1.00 95.06 176 TYR A CA 1
ATOM 1400 C C . TYR A 1 176 ? -17.532 8.157 4.844 1.00 95.06 176 TYR A C 1
ATOM 1402 O O . TYR A 1 176 ? -17.354 9.273 5.327 1.00 95.06 176 TYR A O 1
ATOM 1410 N N . TYR A 1 177 ? -17.385 7.915 3.540 1.00 93.50 177 TYR A N 1
ATOM 1411 C CA . TYR A 1 177 ? -16.982 8.955 2.591 1.00 93.50 177 TYR A CA 1
ATOM 1412 C C . TYR A 1 177 ? -18.122 9.906 2.194 1.00 93.50 177 TYR A C 1
ATOM 1414 O O . TYR A 1 177 ? -17.837 11.010 1.736 1.00 93.50 177 TYR A O 1
ATOM 1422 N N . THR A 1 178 ? -19.386 9.511 2.379 1.00 94.94 178 THR A N 1
ATOM 1423 C CA . THR A 1 178 ? -20.555 10.332 2.013 1.00 94.94 178 THR A CA 1
ATOM 1424 C C . THR A 1 178 ? -21.132 11.083 3.218 1.00 94.94 178 THR A C 1
ATOM 1426 O O . THR A 1 178 ? -21.442 12.267 3.116 1.00 94.94 178 THR A O 1
ATOM 1429 N N . GLN A 1 179 ? -21.274 10.411 4.365 1.00 94.06 179 GLN A N 1
ATOM 1430 C CA . GLN A 1 179 ? -21.872 10.927 5.602 1.00 94.06 179 GLN A CA 1
ATOM 1431 C C . GLN A 1 179 ? -21.092 10.444 6.847 1.00 94.06 179 GLN A C 1
ATOM 1433 O O . GLN A 1 179 ? -21.598 9.654 7.655 1.00 94.06 179 GLN A O 1
ATOM 1438 N N . PRO A 1 180 ? -19.861 10.941 7.068 1.00 92.94 180 PRO A N 1
ATOM 1439 C CA . PRO A 1 180 ? -19.002 10.467 8.156 1.00 92.94 180 PRO A CA 1
ATOM 1440 C C . PRO A 1 180 ? -19.643 10.643 9.539 1.00 92.94 180 PRO A C 1
ATOM 1442 O O . PRO A 1 180 ? -19.593 9.735 10.367 1.00 92.94 180 PRO A O 1
ATOM 1445 N N . GLU A 1 181 ? -20.303 11.776 9.798 1.00 92.38 181 GLU A N 1
ATOM 1446 C CA . GLU A 1 181 ? -20.933 12.030 11.100 1.00 92.38 181 GLU A CA 1
ATOM 1447 C C . GLU A 1 181 ? -22.079 11.064 11.416 1.00 92.38 181 GLU A C 1
ATOM 1449 O O . GLU A 1 181 ? -22.269 10.695 12.578 1.00 92.38 181 GLU A O 1
ATOM 1454 N N . TYR A 1 182 ? -22.843 10.651 10.401 1.00 92.06 182 TYR A N 1
ATOM 1455 C CA . TYR A 1 182 ? -23.933 9.697 10.568 1.00 92.06 182 TYR A CA 1
ATOM 1456 C C . TYR A 1 182 ? -23.382 8.338 10.996 1.00 92.06 182 TYR A C 1
ATOM 1458 O O . TYR A 1 182 ? -23.753 7.840 12.061 1.00 92.06 182 TYR A O 1
ATOM 1466 N N . LEU A 1 183 ? -22.417 7.798 10.244 1.00 92.69 183 LEU A N 1
ATOM 1467 C CA . LEU A 1 183 ? -21.768 6.528 10.568 1.00 92.69 183 LEU A CA 1
ATOM 1468 C C . LEU A 1 183 ? -21.110 6.564 11.954 1.00 92.69 183 LEU A C 1
ATOM 1470 O O . LEU A 1 183 ? -21.274 5.641 12.757 1.00 92.69 183 LEU A O 1
ATOM 1474 N N . MET A 1 184 ? -20.406 7.651 12.278 1.00 92.94 184 MET A N 1
ATOM 1475 C CA . MET A 1 184 ? -19.688 7.766 13.547 1.00 92.94 184 MET A CA 1
ATOM 1476 C C . MET A 1 184 ? -20.614 7.743 14.772 1.00 92.94 184 MET A C 1
ATOM 1478 O O . MET A 1 184 ? -20.173 7.324 15.844 1.00 92.94 184 MET A O 1
ATOM 1482 N N . LYS A 1 185 ? -21.903 8.102 14.645 1.00 92.56 185 LYS A N 1
ATOM 1483 C CA . LYS A 1 185 ? -22.889 7.923 15.731 1.00 92.56 185 LYS A CA 1
ATOM 1484 C C . LYS A 1 185 ? -23.108 6.449 16.070 1.00 92.56 185 LYS A C 1
ATOM 1486 O O . LYS A 1 185 ? -23.275 6.129 17.246 1.00 92.56 185 LYS A O 1
ATOM 1491 N N . PHE A 1 186 ? -23.095 5.556 15.084 1.00 91.12 186 PHE A N 1
ATOM 1492 C CA . PHE A 1 186 ? -23.239 4.113 15.307 1.00 91.12 186 PHE A CA 1
ATOM 1493 C C . PHE A 1 186 ? -21.951 3.507 15.844 1.00 91.12 186 PHE A C 1
ATOM 1495 O O . PHE A 1 186 ? -21.995 2.776 16.829 1.00 91.12 186 PHE A O 1
ATOM 1502 N N . VAL A 1 187 ? -20.808 3.899 15.273 1.00 92.12 187 VAL A N 1
ATOM 1503 C CA . VAL A 1 187 ? -19.479 3.428 15.691 1.00 92.12 187 VAL A CA 1
ATOM 1504 C C . VAL A 1 187 ? -19.196 3.789 17.151 1.00 92.12 187 VAL A C 1
ATOM 1506 O O . VAL A 1 187 ? -18.762 2.938 17.923 1.00 92.12 187 VAL A O 1
ATOM 1509 N N . ARG A 1 188 ? -19.487 5.031 17.568 1.00 91.25 188 ARG A N 1
ATOM 1510 C CA . ARG A 1 188 ? -19.255 5.499 18.949 1.00 91.25 188 ARG A CA 1
ATOM 1511 C C . ARG A 1 188 ? -20.204 4.868 19.969 1.00 91.25 188 ARG A C 1
ATOM 1513 O O . ARG A 1 188 ? -19.796 4.632 21.100 1.00 91.25 188 ARG A O 1
ATOM 1520 N N . ASN A 1 189 ? -21.452 4.604 19.578 1.00 88.62 189 ASN A N 1
ATOM 1521 C CA . ASN A 1 189 ? -22.458 3.985 20.449 1.00 88.62 189 ASN A CA 1
ATOM 1522 C C . ASN A 1 189 ? -22.479 2.455 20.358 1.00 88.62 189 ASN A C 1
ATOM 1524 O O . ASN A 1 189 ? -23.316 1.826 21.000 1.00 88.62 189 ASN A O 1
ATOM 1528 N N . ASP A 1 190 ? -21.602 1.883 19.533 1.00 85.56 190 ASP A N 1
ATOM 1529 C CA . ASP A 1 190 ? -21.512 0.455 19.252 1.00 85.56 190 ASP A CA 1
ATOM 1530 C C . ASP A 1 190 ? -22.853 -0.192 18.867 1.00 85.56 190 ASP A C 1
ATOM 1532 O O . ASP A 1 190 ? -23.200 -1.299 19.279 1.00 85.56 190 ASP A O 1
ATOM 1536 N N . LYS A 1 191 ? -23.635 0.543 18.074 1.00 83.94 191 LYS A N 1
ATOM 1537 C CA . LYS A 1 191 ? -24.921 0.084 17.548 1.00 83.94 191 LYS A CA 1
ATOM 1538 C C . LYS A 1 191 ? -24.732 -0.510 16.152 1.00 83.94 191 LYS A C 1
ATOM 1540 O O . LYS A 1 191 ? -23.857 -0.031 15.428 1.00 83.94 191 LYS A O 1
ATOM 1545 N N . PRO A 1 192 ? -25.544 -1.502 15.751 1.00 80.12 192 PRO A N 1
ATOM 1546 C CA . PRO A 1 192 ? -25.577 -1.953 14.367 1.00 80.12 192 PRO A CA 1
ATOM 1547 C C . PRO A 1 192 ? -26.039 -0.807 13.458 1.00 80.12 192 PRO A C 1
ATOM 1549 O O . PRO A 1 192 ? -26.880 0.007 13.851 1.00 80.12 192 PRO A O 1
ATOM 1552 N N . LEU A 1 193 ? -25.466 -0.740 12.256 1.00 75.50 193 LEU A N 1
ATOM 1553 C CA . LEU A 1 193 ? -25.955 0.146 11.204 1.00 75.50 193 LEU A CA 1
ATOM 1554 C C . LEU A 1 193 ? -27.295 -0.431 10.731 1.00 75.50 193 LEU A C 1
ATOM 1556 O O . LEU A 1 193 ? -27.340 -1.601 10.348 1.00 75.50 193 LEU A O 1
ATOM 1560 N N . VAL A 1 194 ? -28.367 0.352 10.880 1.00 60.25 194 VAL A N 1
ATOM 1561 C CA . VAL A 1 194 ? -29.747 -0.045 10.540 1.00 60.25 194 VAL A CA 1
ATOM 1562 C C . VAL A 1 194 ? -29.873 -0.321 9.046 1.00 60.25 194 VAL A C 1
ATOM 1564 O O . VAL A 1 194 ? -29.312 0.473 8.259 1.00 60.25 194 VAL A O 1
#